Protein AF-A0A849QK90-F1 (afdb_monomer_lite)

Radius of gyration: 21.68 Å; chains: 1; bounding box: 45×84×44 Å

Secondary structure (DSSP, 8-state):
------------HHHHHHHHHHHHH--PPEEEEEEE------TT-SS-SS---HHHHHHHHHHHHSTTEEEEEEESS---SS-SS-SEEEEEES-GGGHHHHHHHHHHHHHHS--TTT-EEEEEEHHHHHTTT-HHHHHHHHHTTEEE--S--HHHHTS---GGGG-SSS------------

Sequence (182 aa):
MKEKSKNAQSLRPENAEISKNRIKGDILKQYILLVEPKFPTRTKSKNHKNFLPIGLLKLAACYKKKKKCKVELARGETLPKTFKTPSRIEITSLFTYWSEYVWDAVKFYRENFPDPDVTEIRLGGIYASLHYENKEFQDRCKRYNVNPIKGVQEEAERFFPYYELLNNGNSIDYQIVHTSRG

Foldseek 3Di:
DDDDDDDPDDDDVVVVVVVVVVVVPDPDQAEEEEEEFQDPFDCPDPADGDDDPFQSLLVVQLQVVDPRYDYAYDYHLDDDPPDQFGQEYEYEDADQVCVVSSLNNLVSVCVSVVDCNRYAYEYEYDNLQVCVVPPVSVVSCVVSVHHYDHDGDPSSVVDGGNCVNVPPPDDPPDDDDPDPDD

Structure (mmCIF, N/CA/C/O backbone):
data_AF-A0A849QK90-F1
#
_entry.id   AF-A0A849QK90-F1
#
loop_
_atom_site.group_PDB
_atom_site.id
_atom_site.type_symbol
_atom_site.label_atom_id
_atom_site.label_alt_id
_atom_site.label_comp_id
_atom_site.label_asym_id
_atom_site.label_entity_id
_atom_site.label_seq_id
_atom_site.pdbx_PDB_ins_code
_atom_site.Cartn_x
_atom_site.Cartn_y
_atom_site.Cartn_z
_atom_site.occupancy
_atom_site.B_iso_or_equiv
_atom_site.auth_seq_id
_atom_site.auth_comp_id
_atom_site.auth_asym_id
_atom_site.auth_atom_id
_atom_site.pdbx_PDB_model_num
ATOM 1 N N . MET A 1 1 ? -26.285 59.815 14.357 1.00 37.97 1 MET A N 1
ATOM 2 C CA . MET A 1 1 ? -26.113 59.125 13.057 1.00 37.97 1 MET A CA 1
ATOM 3 C C . MET A 1 1 ? -25.175 57.934 13.252 1.00 37.97 1 MET A C 1
ATOM 5 O O . MET A 1 1 ? -24.037 58.186 13.607 1.00 37.97 1 MET A O 1
ATOM 9 N N . LYS A 1 2 ? -25.697 56.703 13.057 1.00 37.44 2 LYS A N 1
ATOM 10 C CA . LYS A 1 2 ? -25.050 55.401 12.708 1.00 37.44 2 LYS A CA 1
ATOM 11 C C . LYS A 1 2 ? -23.756 55.029 13.470 1.00 37.44 2 LYS A C 1
ATOM 13 O O . LYS A 1 2 ? -22.733 55.653 13.256 1.00 37.44 2 LYS A O 1
ATOM 18 N N . GLU A 1 3 ? -23.704 54.083 14.412 1.00 35.38 3 GLU A N 1
ATOM 19 C CA . GLU A 1 3 ? -24.032 52.637 14.393 1.00 35.38 3 GLU A CA 1
ATOM 20 C C . GLU A 1 3 ? -23.233 51.793 13.370 1.00 35.38 3 GLU A C 1
ATOM 22 O O . GLU A 1 3 ? -23.482 51.889 12.168 1.00 35.38 3 GLU A O 1
ATOM 27 N N . LYS A 1 4 ? -22.291 50.967 13.879 1.00 35.81 4 LYS A N 1
ATOM 28 C CA . LYS A 1 4 ? -21.994 49.541 13.551 1.00 35.81 4 LYS A CA 1
ATOM 29 C C . LYS A 1 4 ? -20.699 49.095 14.289 1.00 35.81 4 LYS A C 1
ATOM 31 O O . LYS A 1 4 ? -19.670 49.727 14.118 1.00 35.81 4 LYS A O 1
ATOM 36 N N . SER A 1 5 ? -20.738 48.165 15.262 1.00 31.84 5 SER A N 1
ATOM 37 C CA . SER A 1 5 ? -2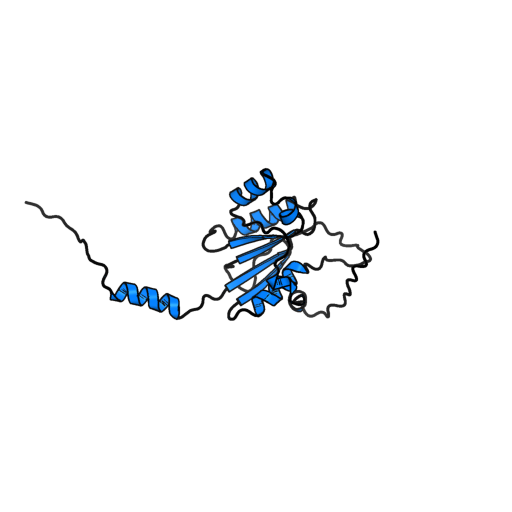0.729 46.680 15.123 1.00 31.84 5 SER A CA 1
ATOM 38 C C . SER A 1 5 ? -19.376 46.144 14.600 1.00 31.84 5 SER A C 1
ATOM 40 O O . SER A 1 5 ? -18.978 46.566 13.526 1.00 31.84 5 SER A O 1
ATOM 42 N N . LYS A 1 6 ? -18.656 45.168 15.181 1.00 36.22 6 LYS A N 1
ATOM 43 C CA . LYS A 1 6 ? -18.979 44.109 16.158 1.00 36.22 6 LYS A CA 1
ATOM 44 C C . LYS A 1 6 ? -17.680 43.406 16.624 1.00 36.22 6 LYS A C 1
ATOM 46 O O . LYS A 1 6 ? -16.809 43.130 15.811 1.00 36.22 6 LYS A O 1
ATOM 51 N N . ASN A 1 7 ? -17.664 43.044 17.908 1.00 31.02 7 ASN A N 1
ATOM 52 C CA . ASN A 1 7 ? -17.140 41.817 18.531 1.00 31.02 7 ASN A CA 1
ATOM 53 C C . ASN A 1 7 ? -15.733 41.289 18.192 1.00 31.02 7 ASN A C 1
ATOM 55 O O . ASN A 1 7 ? -15.580 40.344 17.424 1.00 31.02 7 ASN A O 1
ATOM 59 N N . ALA A 1 8 ? -14.753 41.716 18.992 1.00 38.53 8 ALA A N 1
ATOM 60 C CA . ALA A 1 8 ? -13.691 40.832 19.473 1.00 38.53 8 ALA A CA 1
ATOM 61 C C . ALA A 1 8 ? -14.221 40.045 20.690 1.00 38.53 8 ALA A C 1
ATOM 63 O O . ALA A 1 8 ? -14.009 40.420 21.841 1.00 38.53 8 ALA A O 1
ATOM 64 N N . GLN A 1 9 ? -14.986 38.977 20.447 1.00 38.88 9 GLN A N 1
ATOM 65 C CA . GLN A 1 9 ? -15.342 38.029 21.504 1.00 38.88 9 GLN A CA 1
ATOM 66 C C . GLN A 1 9 ? -14.199 37.029 21.676 1.00 38.88 9 GLN A C 1
ATOM 68 O O . GLN A 1 9 ? -14.072 36.055 20.940 1.00 38.88 9 GLN A O 1
ATOM 73 N N . SER A 1 10 ? -13.365 37.339 22.668 1.00 40.34 10 SER A N 1
ATOM 74 C CA . SER A 1 10 ? -12.499 36.422 23.407 1.00 40.34 10 SER A CA 1
ATOM 75 C C . SER A 1 10 ? -13.114 35.016 23.497 1.00 40.34 10 SER A C 1
ATOM 77 O O . SER A 1 10 ? -14.215 34.830 24.024 1.00 40.34 10 SER A O 1
ATOM 79 N N . LEU A 1 11 ? -12.406 34.030 22.941 1.00 40.66 11 LEU A N 1
ATOM 80 C CA . LEU A 1 11 ? -12.731 32.612 23.062 1.00 40.66 11 LEU A CA 1
ATOM 81 C C . LEU A 1 11 ? -12.683 32.226 24.546 1.00 40.66 11 LEU A C 1
ATOM 83 O O . LEU A 1 11 ? -11.617 32.213 25.159 1.00 40.66 11 LEU A O 1
ATOM 87 N N . ARG A 1 12 ? -13.851 31.920 25.122 1.00 37.53 12 ARG A N 1
ATOM 88 C CA . ARG A 1 12 ? -13.980 31.463 26.511 1.00 37.53 12 ARG A CA 1
ATOM 89 C C . ARG A 1 12 ? -13.141 30.190 26.731 1.00 37.53 12 ARG A C 1
ATOM 91 O O . ARG A 1 12 ? -13.210 29.289 25.889 1.00 37.53 12 ARG A O 1
ATOM 98 N N . PRO A 1 13 ? -12.403 30.076 27.852 1.00 47.53 13 PRO A N 1
ATOM 99 C CA . PRO A 1 13 ? -11.531 28.932 28.144 1.00 47.53 13 PRO A CA 1
ATOM 100 C C . PRO A 1 13 ? -12.266 27.577 28.149 1.00 47.53 13 PRO A C 1
ATOM 102 O O . PRO A 1 13 ? -11.669 26.568 27.777 1.00 47.53 13 PRO A O 1
ATOM 105 N N . GLU A 1 14 ? -13.576 27.564 28.421 1.00 45.53 14 GLU A N 1
ATOM 106 C CA . GLU A 1 14 ? -14.424 26.363 28.348 1.00 45.53 14 GLU A CA 1
ATOM 107 C C . GLU A 1 14 ? -14.446 25.708 26.955 1.00 45.53 14 GLU A C 1
ATOM 109 O O . GLU A 1 14 ? -14.431 24.485 26.851 1.00 45.53 14 GLU A O 1
ATOM 114 N N . ASN A 1 15 ? -14.402 26.475 25.859 1.00 41.28 15 ASN A N 1
ATOM 115 C CA . ASN A 1 15 ? -14.443 25.899 24.505 1.00 41.28 15 ASN A CA 1
ATOM 116 C C . ASN A 1 15 ? -13.115 25.236 24.101 1.00 41.28 15 ASN A C 1
ATOM 118 O O . ASN A 1 15 ? -13.103 24.300 23.298 1.00 41.28 15 ASN A O 1
ATOM 122 N N . ALA A 1 16 ? -11.998 25.694 24.674 1.00 44.81 16 ALA A N 1
ATOM 123 C CA . ALA A 1 16 ? -10.690 25.070 24.496 1.00 44.81 16 ALA A CA 1
ATOM 124 C C . ALA A 1 16 ? -10.542 23.801 25.354 1.00 44.81 16 ALA A C 1
ATOM 126 O O . ALA A 1 16 ? -9.834 22.874 24.967 1.00 44.81 16 ALA A O 1
ATOM 127 N N . GLU A 1 17 ? -11.227 23.726 26.496 1.00 41.91 17 GLU A N 1
ATOM 128 C CA . GLU A 1 17 ? -11.311 22.511 27.312 1.00 41.91 17 GLU A CA 1
ATOM 129 C C . GLU A 1 17 ? -12.265 21.470 26.723 1.00 41.91 17 GLU A C 1
ATOM 131 O O . GLU A 1 17 ? -11.936 20.286 26.713 1.00 41.91 17 GLU A O 1
ATOM 136 N N . ILE A 1 18 ? -13.388 21.883 26.128 1.00 44.72 18 ILE A N 1
ATOM 137 C CA . ILE A 1 18 ? -14.315 20.978 25.426 1.00 44.72 18 ILE A CA 1
ATOM 138 C C . ILE A 1 18 ? -13.658 20.379 24.167 1.00 44.72 18 ILE A C 1
ATOM 140 O O . ILE A 1 18 ? -13.844 19.191 23.882 1.00 44.72 18 ILE A O 1
ATOM 144 N N . SER A 1 19 ? -12.830 21.144 23.441 1.00 48.50 19 SER A N 1
ATOM 145 C CA . SER A 1 19 ? -12.062 20.613 22.303 1.00 48.50 19 SER A CA 1
ATOM 146 C C . SER A 1 19 ? -10.933 19.675 22.750 1.00 48.50 19 SER A C 1
ATOM 148 O O . SER A 1 19 ? -10.763 18.605 22.165 1.00 48.50 19 SER A O 1
ATOM 150 N N . LYS A 1 20 ? -10.229 19.991 23.847 1.00 39.94 20 LYS A N 1
ATOM 151 C CA . LYS A 1 20 ? -9.207 19.113 24.448 1.00 39.94 20 LYS A CA 1
ATOM 152 C C . LYS A 1 20 ? -9.792 17.839 25.072 1.00 39.94 20 LYS A C 1
ATOM 154 O O . LYS A 1 20 ? -9.146 16.793 25.011 1.00 39.94 20 LYS A O 1
ATOM 159 N N . ASN A 1 21 ? -11.014 17.886 25.606 1.00 35.47 21 ASN A N 1
ATOM 160 C CA . ASN A 1 21 ? -11.696 16.721 26.180 1.00 35.47 21 ASN A CA 1
ATOM 161 C C . ASN A 1 21 ? -12.288 15.789 25.112 1.00 35.47 21 ASN A C 1
ATOM 163 O O . ASN A 1 21 ? -12.262 14.574 25.304 1.00 35.47 21 ASN A O 1
ATOM 167 N N . ARG A 1 22 ? -12.704 16.300 23.941 1.00 41.00 22 ARG A N 1
ATOM 168 C CA . ARG A 1 22 ? -13.032 15.442 22.782 1.00 41.00 22 ARG A CA 1
ATOM 169 C C . ARG A 1 22 ? -11.816 14.683 22.243 1.00 41.00 22 ARG A C 1
ATOM 171 O O . ARG A 1 22 ? -11.957 13.540 21.823 1.00 41.00 22 ARG A O 1
ATOM 178 N N . ILE A 1 23 ? -10.623 15.274 22.322 1.00 45.78 23 ILE A N 1
ATOM 179 C CA . ILE A 1 23 ? -9.365 14.645 21.878 1.00 45.78 23 ILE A CA 1
ATOM 180 C C . ILE A 1 23 ? -8.903 13.527 22.840 1.00 45.78 23 ILE A C 1
ATOM 182 O O . ILE A 1 23 ? -8.165 12.631 22.435 1.00 45.78 23 ILE A O 1
ATOM 186 N N . LYS A 1 24 ? -9.367 13.517 24.098 1.00 37.81 24 LYS A N 1
ATOM 187 C CA . LYS A 1 24 ? -8.997 12.499 25.102 1.00 37.81 24 LYS A CA 1
ATOM 188 C C . LYS A 1 24 ? -9.994 11.336 25.254 1.00 37.81 24 LYS A C 1
ATOM 190 O O . LYS A 1 24 ? -9.643 10.349 25.894 1.00 37.81 24 LYS A O 1
ATOM 195 N N . GLY A 1 25 ? -11.195 11.417 24.671 1.00 36.28 25 GLY A N 1
ATOM 196 C CA . GLY A 1 25 ? -12.260 10.411 24.847 1.00 36.28 25 GLY A CA 1
ATOM 197 C C . GLY A 1 25 ? -12.308 9.304 23.788 1.00 36.28 25 GLY A C 1
ATOM 198 O O . GLY A 1 25 ? -12.595 8.154 24.113 1.00 36.28 25 GLY A O 1
ATOM 199 N N . ASP A 1 26 ? -11.937 9.609 22.545 1.00 44.41 26 ASP A N 1
ATOM 200 C CA . ASP A 1 26 ? -11.960 8.658 21.435 1.00 44.41 26 ASP A CA 1
ATOM 201 C C . ASP A 1 26 ? -10.580 8.569 20.795 1.00 44.41 26 ASP A C 1
ATOM 203 O O . ASP A 1 26 ? -10.244 9.309 19.877 1.00 44.41 26 ASP A O 1
ATOM 207 N N . ILE A 1 27 ? -9.759 7.621 21.255 1.00 55.06 27 ILE A N 1
ATOM 208 C CA . ILE A 1 27 ? -8.639 7.133 20.437 1.00 55.06 27 ILE A CA 1
ATOM 209 C C . ILE A 1 27 ? -9.250 6.722 19.088 1.00 55.06 27 ILE A C 1
ATOM 211 O O . ILE A 1 27 ? -9.968 5.716 19.035 1.00 55.06 27 ILE A O 1
ATOM 215 N N . LEU A 1 28 ? -9.035 7.547 18.056 1.00 65.56 28 LEU A N 1
ATOM 216 C CA . LEU A 1 28 ? -9.674 7.434 16.747 1.00 65.56 28 LEU A CA 1
ATOM 217 C C . LEU A 1 28 ? -9.485 6.016 16.213 1.00 65.56 28 LEU A C 1
ATOM 219 O O . LEU A 1 28 ? -8.365 5.517 16.094 1.00 65.56 28 LEU A O 1
ATOM 223 N N . LYS A 1 29 ? -10.603 5.348 15.928 1.00 80.19 29 LYS A N 1
ATOM 224 C CA . LYS A 1 29 ? -10.596 4.013 15.338 1.00 80.19 29 LYS A CA 1
ATOM 225 C C . LYS A 1 29 ? -9.947 4.106 13.959 1.00 80.19 29 LYS A C 1
ATOM 227 O O . LYS A 1 29 ? -10.447 4.822 13.097 1.00 80.19 29 LYS A O 1
ATOM 232 N N . GLN A 1 30 ? -8.837 3.402 13.764 1.00 90.88 30 GLN A N 1
ATOM 233 C CA . GLN A 1 30 ? -8.104 3.433 12.501 1.00 90.88 30 GLN A CA 1
ATOM 234 C C . GLN A 1 30 ? -8.699 2.410 11.536 1.00 90.88 30 GLN A C 1
ATOM 236 O O . GLN A 1 30 ? -8.811 1.228 11.872 1.00 90.88 30 GLN A O 1
ATOM 241 N N . TYR A 1 31 ? -9.068 2.871 10.344 1.00 96.06 31 TYR A N 1
ATOM 242 C CA . TYR A 1 31 ? -9.551 2.037 9.248 1.00 96.06 31 TYR A CA 1
ATOM 243 C C . TYR A 1 31 ? -8.448 1.933 8.203 1.00 96.06 31 TYR A C 1
ATOM 245 O O . TYR A 1 31 ? -8.098 2.926 7.564 1.00 96.06 31 TYR A O 1
ATOM 253 N N . ILE A 1 32 ? -7.874 0.743 8.065 1.00 97.19 32 ILE A N 1
ATOM 254 C CA . ILE A 1 32 ? -6.745 0.498 7.173 1.00 97.19 32 ILE A CA 1
ATOM 255 C C . ILE A 1 32 ? -7.200 -0.410 6.043 1.00 97.19 32 ILE A C 1
ATOM 257 O O . ILE A 1 32 ? -7.685 -1.520 6.276 1.00 97.19 32 ILE A O 1
ATOM 261 N N . LEU A 1 33 ? -7.014 0.069 4.819 1.00 98.00 33 LEU A N 1
ATOM 262 C CA . LEU A 1 33 ? -7.229 -0.706 3.612 1.00 98.00 33 LEU A CA 1
ATOM 263 C C . LEU A 1 33 ? -5.881 -1.151 3.054 1.00 98.00 33 LEU A C 1
ATOM 265 O O . LEU A 1 33 ? -5.017 -0.330 2.767 1.00 98.00 33 LEU A O 1
ATOM 269 N N . LEU A 1 34 ? -5.702 -2.453 2.904 1.00 97.75 34 LEU A N 1
ATOM 270 C CA . LEU A 1 34 ? -4.539 -3.041 2.255 1.00 97.75 34 LEU A CA 1
ATOM 271 C C . LEU A 1 34 ? -4.924 -3.355 0.818 1.00 97.75 34 LEU A C 1
ATOM 273 O O . LEU A 1 34 ? -5.953 -3.986 0.596 1.00 97.75 34 LEU A O 1
ATOM 277 N N . VAL A 1 35 ? -4.124 -2.924 -0.146 1.00 97.56 35 VAL A N 1
ATOM 278 C CA . VAL A 1 35 ? -4.476 -2.996 -1.563 1.00 97.56 35 VAL A CA 1
ATOM 279 C C . VAL A 1 35 ? -3.417 -3.773 -2.318 1.00 97.56 35 VAL A C 1
ATOM 281 O O . VAL A 1 35 ? -2.264 -3.352 -2.439 1.00 97.56 35 VAL A O 1
ATOM 284 N N . GLU A 1 36 ? -3.843 -4.898 -2.876 1.00 95.19 36 GLU A N 1
ATOM 285 C CA . GLU A 1 36 ? -3.114 -5.619 -3.911 1.00 95.19 36 GLU A CA 1
ATOM 286 C C . GLU A 1 36 ? -3.675 -5.197 -5.276 1.00 95.19 36 GLU A C 1
ATOM 288 O O . GLU A 1 36 ? -4.820 -5.542 -5.570 1.00 95.19 36 GLU A O 1
ATOM 293 N N . PRO A 1 37 ? -2.928 -4.452 -6.112 1.00 95.50 37 PRO A N 1
ATOM 294 C CA . PRO A 1 37 ? -3.395 -4.055 -7.438 1.00 95.50 37 PRO A CA 1
ATOM 295 C C . PRO A 1 37 ? -3.811 -5.237 -8.320 1.00 95.50 37 PRO A C 1
ATOM 297 O O . PRO A 1 37 ? -3.395 -6.381 -8.111 1.00 95.50 37 PRO A O 1
ATOM 300 N N . LYS A 1 38 ? -4.623 -4.963 -9.345 1.00 92.00 38 LYS A N 1
ATOM 301 C CA . LYS A 1 38 ? -5.110 -5.984 -10.277 1.00 92.00 38 LYS A CA 1
ATOM 302 C C . LYS A 1 38 ? -4.031 -6.360 -11.292 1.00 92.00 38 LYS A C 1
ATOM 304 O O . LYS A 1 38 ? -4.068 -5.961 -12.451 1.00 92.00 38 LYS A O 1
ATOM 309 N N . PHE A 1 39 ? -3.059 -7.147 -10.853 1.00 89.69 39 PHE A N 1
ATOM 310 C CA . PHE A 1 39 ? -1.989 -7.618 -11.724 1.00 89.69 39 PHE A CA 1
ATOM 311 C C . PHE A 1 39 ? -2.507 -8.599 -12.792 1.00 89.69 39 PHE A C 1
ATOM 313 O O . PHE A 1 39 ? -3.429 -9.375 -12.518 1.00 89.69 39 PHE A O 1
ATOM 320 N N . PRO A 1 40 ? -1.904 -8.624 -13.996 1.00 86.44 40 PRO A N 1
ATOM 321 C CA . PRO A 1 40 ? -2.318 -9.486 -15.101 1.00 86.44 40 PRO A CA 1
ATOM 322 C C . PRO A 1 40 ? -1.827 -10.928 -14.886 1.00 86.44 40 PRO A C 1
ATOM 324 O O . PRO A 1 40 ? -1.011 -11.459 -15.644 1.00 86.44 40 PRO A O 1
ATOM 327 N N . THR A 1 41 ? -2.296 -11.581 -13.823 1.00 74.25 41 THR A N 1
ATOM 328 C CA . THR A 1 41 ? -1.949 -12.973 -13.536 1.00 74.25 41 THR A CA 1
ATOM 329 C C . THR A 1 41 ? -2.733 -13.912 -14.449 1.00 74.25 41 THR A C 1
ATOM 331 O O . THR A 1 41 ? -3.943 -13.783 -14.648 1.00 74.25 41 THR A O 1
ATOM 334 N N . ARG A 1 42 ? -2.042 -14.885 -15.053 1.00 64.56 42 ARG A N 1
ATOM 335 C CA . ARG A 1 42 ? -2.706 -15.878 -15.904 1.00 64.56 42 ARG A CA 1
ATOM 336 C C . ARG A 1 42 ? -3.587 -16.783 -15.048 1.00 64.56 42 ARG A C 1
ATOM 338 O O . ARG A 1 42 ? -3.109 -17.446 -14.134 1.00 64.56 42 ARG A O 1
ATOM 345 N N . THR A 1 43 ? -4.853 -16.913 -15.432 1.00 60.09 43 THR A N 1
ATOM 346 C CA . THR A 1 43 ? -5.836 -17.769 -14.746 1.00 60.09 43 THR A CA 1
ATOM 347 C C . THR A 1 43 ? -5.475 -19.262 -14.795 1.00 60.09 43 THR A C 1
ATOM 349 O O . THR A 1 43 ? -5.951 -20.029 -13.966 1.00 60.09 43 THR A O 1
ATOM 352 N N . LYS A 1 44 ? -4.633 -19.673 -15.757 1.00 51.22 44 LYS A N 1
ATOM 353 C CA . LYS A 1 44 ? -4.240 -21.068 -16.038 1.00 51.22 44 LYS A CA 1
ATOM 354 C C . LYS A 1 44 ? -2.812 -21.416 -15.584 1.00 51.22 44 LYS A C 1
ATOM 356 O O . LYS A 1 44 ? -2.142 -22.214 -16.236 1.00 51.22 44 LYS A O 1
ATOM 361 N N . SER A 1 45 ? -2.298 -20.800 -14.522 1.00 50.34 45 SER A N 1
ATOM 362 C CA . SER A 1 45 ? -1.066 -21.312 -13.909 1.00 50.34 45 SER A CA 1
ATOM 363 C C . SER A 1 45 ? -1.338 -22.705 -13.331 1.00 50.34 45 SER A C 1
ATOM 365 O O . SER A 1 45 ? -2.267 -22.869 -12.542 1.00 50.34 45 SER A O 1
ATOM 367 N N . LYS A 1 46 ? -0.537 -23.704 -13.722 1.00 45.62 46 LYS A N 1
ATOM 368 C CA . LYS A 1 46 ? -0.571 -25.047 -13.116 1.00 45.62 46 LYS A CA 1
ATOM 369 C C . LYS A 1 46 ? -0.081 -25.040 -11.655 1.00 45.62 46 LYS A C 1
ATOM 371 O O . LYS A 1 46 ? -0.424 -25.952 -10.918 1.00 45.62 46 LYS A O 1
ATOM 376 N N . ASN A 1 47 ? 0.651 -24.000 -11.231 1.00 45.41 47 ASN A N 1
ATOM 377 C CA . ASN A 1 47 ? 1.378 -23.934 -9.956 1.00 45.41 47 ASN A CA 1
ATOM 378 C C . ASN A 1 47 ? 1.025 -22.655 -9.163 1.00 45.41 47 ASN A C 1
ATOM 380 O O . ASN A 1 47 ? 1.873 -21.798 -8.961 1.00 45.41 47 ASN A O 1
ATOM 384 N N . HIS A 1 48 ? -0.222 -22.527 -8.705 1.00 52.50 48 HIS A N 1
ATOM 385 C CA . HIS A 1 48 ? -0.794 -21.377 -7.971 1.00 52.50 48 HIS A CA 1
ATOM 386 C C . HIS A 1 48 ? -1.293 -20.207 -8.834 1.00 52.50 48 HIS A C 1
ATOM 388 O O . HIS A 1 48 ? -0.624 -19.699 -9.732 1.00 52.50 48 HIS A O 1
ATOM 394 N N . LYS A 1 49 ? -2.531 -19.797 -8.524 1.00 59.69 49 LYS A N 1
ATOM 395 C CA . LYS A 1 49 ? -3.369 -18.850 -9.278 1.00 59.69 49 LYS A CA 1
ATOM 396 C C . LYS A 1 49 ? -3.183 -17.389 -8.854 1.00 59.69 49 LYS A C 1
ATOM 398 O O . LYS A 1 49 ? -3.320 -16.495 -9.682 1.00 59.69 49 LYS A O 1
ATOM 403 N N . ASN A 1 50 ? -2.891 -17.149 -7.577 1.00 64.19 50 ASN A N 1
ATOM 404 C CA . ASN A 1 50 ? -2.838 -15.813 -6.989 1.00 64.19 50 ASN A CA 1
ATOM 405 C C . ASN A 1 50 ? -1.527 -15.639 -6.229 1.00 64.19 50 ASN A C 1
ATOM 407 O O . ASN A 1 50 ? -1.144 -16.521 -5.460 1.00 64.19 50 ASN A O 1
ATOM 411 N N . PHE A 1 51 ? -0.877 -14.491 -6.408 1.00 74.75 51 PHE A N 1
ATOM 412 C CA . PHE A 1 51 ? 0.208 -14.102 -5.519 1.00 74.75 51 PHE A CA 1
ATOM 413 C C . PHE A 1 51 ? -0.341 -13.911 -4.101 1.00 74.75 51 PHE A C 1
ATOM 415 O O . PHE A 1 51 ? -1.472 -13.453 -3.894 1.00 74.75 51 PHE A O 1
ATOM 422 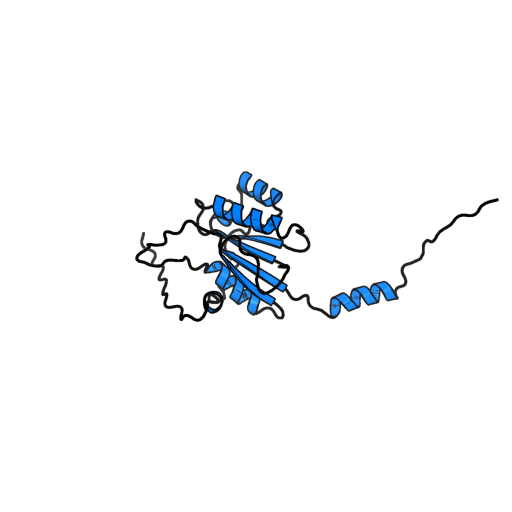N N . LEU A 1 52 ? 0.465 -14.296 -3.114 1.00 82.00 52 LEU A N 1
ATOM 423 C CA . LEU A 1 52 ? 0.205 -13.949 -1.726 1.00 82.00 52 LEU A CA 1
ATOM 424 C C . LEU A 1 52 ? 0.885 -12.606 -1.461 1.00 82.00 52 LEU A C 1
ATOM 426 O O . LEU A 1 52 ? 2.113 -12.534 -1.559 1.00 82.00 52 LEU A O 1
ATOM 430 N N . PRO A 1 53 ? 0.144 -11.539 -1.120 1.00 88.31 53 PRO A N 1
ATOM 431 C CA . PRO A 1 53 ? 0.750 -10.257 -0.797 1.00 88.31 53 PRO A CA 1
ATOM 432 C C . PRO A 1 53 ? 1.335 -10.308 0.623 1.00 88.31 53 PRO A C 1
ATOM 434 O O . PRO A 1 53 ? 0.828 -9.673 1.544 1.00 88.31 53 PRO A O 1
ATOM 437 N N . ILE A 1 54 ? 2.399 -11.096 0.818 1.00 90.06 54 ILE A N 1
ATOM 438 C CA . ILE A 1 54 ? 2.993 -11.403 2.129 1.00 90.06 54 ILE A CA 1
ATOM 439 C C . ILE A 1 54 ? 3.301 -10.130 2.923 1.00 90.06 54 ILE A C 1
ATOM 441 O O . ILE A 1 54 ? 2.967 -10.059 4.104 1.00 90.06 54 ILE A O 1
ATOM 445 N N . GLY A 1 55 ? 3.850 -9.099 2.272 1.00 92.31 55 GLY A N 1
ATOM 446 C CA . GLY A 1 55 ? 4.103 -7.805 2.911 1.00 92.31 55 GLY A CA 1
ATOM 447 C C . GLY A 1 55 ? 2.834 -7.159 3.483 1.00 92.31 55 GLY A C 1
ATOM 448 O O . GLY A 1 55 ? 2.825 -6.746 4.639 1.00 92.31 55 GLY A O 1
ATOM 449 N N . LEU A 1 56 ? 1.726 -7.152 2.731 1.00 94.88 56 LEU A N 1
ATOM 450 C CA . LEU A 1 56 ? 0.440 -6.642 3.227 1.00 94.88 56 LEU A CA 1
ATOM 451 C C . LEU A 1 56 ? -0.097 -7.488 4.384 1.00 94.88 56 LEU A C 1
ATOM 453 O O . LEU A 1 56 ? -0.612 -6.952 5.359 1.00 94.88 56 LEU A O 1
ATOM 457 N N . LEU A 1 57 ? 0.043 -8.810 4.317 1.00 93.44 57 LEU A N 1
ATOM 458 C CA . LEU A 1 57 ? -0.423 -9.705 5.379 1.00 93.44 57 LEU A CA 1
ATOM 459 C C . LEU A 1 57 ? 0.373 -9.526 6.679 1.00 93.44 57 LEU A C 1
ATOM 461 O O . LEU A 1 57 ? -0.192 -9.635 7.768 1.00 93.44 57 LEU A O 1
ATOM 465 N N . LYS A 1 58 ? 1.669 -9.218 6.587 1.00 94.75 58 LYS A N 1
ATOM 466 C CA . LYS A 1 58 ? 2.487 -8.835 7.743 1.00 94.75 58 LYS A CA 1
ATOM 467 C C . LYS A 1 58 ? 2.066 -7.478 8.310 1.00 94.75 58 LYS A C 1
ATOM 469 O O . LYS A 1 58 ? 1.907 -7.344 9.523 1.00 94.75 58 LYS A O 1
ATOM 474 N N . LEU A 1 59 ? 1.794 -6.494 7.446 1.00 95.50 59 LEU A N 1
ATOM 475 C CA . LEU A 1 59 ? 1.227 -5.205 7.865 1.00 95.50 59 LEU A CA 1
ATOM 476 C C . LEU A 1 59 ? -0.112 -5.389 8.581 1.00 95.50 59 LEU A C 1
ATOM 478 O O . LEU A 1 59 ? -0.330 -4.800 9.636 1.00 95.50 59 LEU A O 1
ATOM 482 N N . ALA A 1 60 ? -0.981 -6.259 8.066 1.00 95.06 60 ALA A N 1
ATOM 483 C CA . ALA A 1 60 ? -2.243 -6.592 8.712 1.00 95.06 60 ALA A CA 1
ATOM 484 C C . ALA A 1 60 ? -2.043 -7.122 10.134 1.00 95.06 60 ALA A C 1
ATOM 486 O O . ALA A 1 60 ? -2.709 -6.652 11.059 1.00 95.06 60 ALA A O 1
ATOM 487 N N . ALA A 1 61 ? -1.118 -8.072 10.313 1.00 93.62 61 ALA A N 1
ATOM 488 C CA . ALA A 1 61 ? -0.786 -8.626 11.622 1.00 93.62 61 ALA A CA 1
ATOM 489 C C . ALA A 1 61 ? -0.289 -7.535 12.583 1.00 93.62 61 ALA A C 1
ATOM 491 O O . ALA A 1 61 ? -0.774 -7.435 13.713 1.00 93.62 61 ALA A O 1
ATOM 492 N N . CYS A 1 62 ? 0.625 -6.682 12.112 1.00 94.44 62 CYS A N 1
ATOM 493 C CA . CYS A 1 62 ? 1.157 -5.555 12.873 1.00 94.44 62 CYS A CA 1
ATOM 494 C C . CYS A 1 62 ? 0.043 -4.588 13.306 1.00 94.44 62 CYS A C 1
ATOM 496 O O . CYS A 1 62 ? -0.075 -4.247 14.485 1.00 94.44 62 CYS A O 1
ATOM 498 N N . TYR A 1 63 ? -0.833 -4.193 12.382 1.00 94.31 63 TYR A N 1
ATOM 499 C CA . TYR A 1 63 ? -1.918 -3.259 12.665 1.00 94.31 63 TYR A CA 1
ATOM 500 C C . TYR A 1 63 ? -2.985 -3.835 13.594 1.00 94.31 63 TYR A C 1
ATOM 502 O O . TYR A 1 63 ? -3.463 -3.133 14.482 1.00 94.31 63 TYR A O 1
ATOM 510 N N . LYS A 1 64 ? -3.311 -5.123 13.475 1.00 90.00 64 LYS A N 1
ATOM 511 C CA . LYS A 1 64 ? -4.263 -5.804 14.366 1.00 90.00 64 LYS A CA 1
ATOM 512 C C . LYS A 1 64 ? -3.825 -5.827 15.830 1.00 90.00 64 LYS A C 1
ATOM 514 O O . LYS A 1 64 ? -4.686 -5.867 16.707 1.00 90.00 64 LYS A O 1
ATOM 519 N N . LYS A 1 65 ? -2.519 -5.785 16.120 1.00 87.81 65 LYS A N 1
ATOM 520 C CA . LYS A 1 65 ? -2.020 -5.668 17.503 1.00 87.81 65 LYS A CA 1
ATOM 521 C C . LYS A 1 65 ? -2.294 -4.298 18.118 1.00 87.81 65 LYS A C 1
ATOM 523 O O . LYS A 1 65 ? -2.381 -4.190 19.341 1.00 87.81 65 LYS A O 1
ATOM 528 N N . LYS A 1 66 ? -2.456 -3.257 17.298 1.00 83.94 66 LYS A N 1
ATOM 529 C CA . LYS A 1 66 ? -2.785 -1.908 17.764 1.00 83.94 66 LYS A CA 1
ATOM 530 C C . LYS A 1 66 ? -4.269 -1.883 18.148 1.00 83.94 66 LYS A C 1
ATOM 532 O O . LYS A 1 66 ? -5.144 -2.242 17.357 1.00 83.94 66 LYS A O 1
ATOM 537 N N . LYS A 1 67 ? -4.571 -1.488 19.393 1.00 74.75 67 LYS A N 1
ATOM 538 C CA . LYS A 1 67 ? -5.959 -1.376 19.875 1.00 74.75 67 LYS A CA 1
ATOM 539 C C . LYS A 1 67 ? -6.748 -0.457 18.929 1.00 74.75 67 LYS A C 1
ATOM 541 O O . LYS A 1 67 ? -6.236 0.575 18.511 1.00 74.75 67 LYS A O 1
ATOM 546 N N . LYS A 1 68 ? -8.003 -0.816 18.633 1.00 83.94 68 LYS A N 1
ATOM 547 C CA . LYS A 1 68 ? -8.935 -0.036 17.789 1.00 83.94 68 LYS A CA 1
ATOM 548 C C . LYS A 1 68 ? -8.525 0.122 16.309 1.00 83.94 68 LYS A C 1
ATOM 550 O O . LYS A 1 68 ? -8.970 1.065 15.661 1.00 83.94 68 LYS A O 1
ATOM 555 N N . CYS A 1 69 ? -7.757 -0.811 15.745 1.00 91.56 69 CYS A N 1
ATOM 556 C CA . CYS A 1 69 ? -7.522 -0.871 14.302 1.00 91.56 69 CYS A CA 1
ATOM 557 C C . CYS A 1 69 ? -8.436 -1.903 13.621 1.00 91.56 69 CYS A C 1
ATOM 559 O O . CYS A 1 69 ? -8.577 -3.038 14.085 1.00 91.56 69 CYS A O 1
ATOM 561 N N . LYS A 1 70 ? -9.063 -1.520 12.507 1.00 94.00 70 LYS A N 1
ATOM 562 C CA . LYS A 1 70 ? -9.814 -2.420 11.629 1.00 94.00 70 LYS A CA 1
ATOM 563 C C . LYS A 1 70 ? -9.122 -2.448 10.272 1.00 94.00 70 LYS A C 1
ATOM 565 O O . LYS A 1 70 ? -8.907 -1.404 9.667 1.00 94.00 70 LYS A O 1
ATOM 570 N N . VAL A 1 71 ? -8.780 -3.652 9.830 1.00 95.50 71 VAL A N 1
ATOM 571 C CA . VAL A 1 71 ? -7.994 -3.901 8.620 1.00 95.50 71 VAL A CA 1
ATOM 572 C C . VAL A 1 71 ? -8.835 -4.711 7.645 1.00 95.50 71 VAL A C 1
ATOM 574 O O . VAL A 1 71 ? -9.471 -5.681 8.060 1.00 95.50 71 VAL A O 1
ATOM 577 N N . GLU A 1 72 ? -8.813 -4.327 6.375 1.00 95.44 72 GLU A N 1
ATOM 578 C CA . GLU A 1 72 ? -9.441 -5.048 5.268 1.00 95.44 72 GLU A CA 1
ATOM 579 C C . GLU A 1 72 ? -8.450 -5.173 4.102 1.00 95.44 72 GLU A C 1
ATOM 581 O O . GLU A 1 72 ? -7.661 -4.260 3.866 1.00 95.44 72 GLU A O 1
ATOM 586 N N . LEU A 1 73 ? -8.476 -6.304 3.390 1.00 94.69 73 LEU A N 1
ATOM 587 C CA . LEU A 1 73 ? -7.697 -6.523 2.170 1.00 94.69 73 LEU A CA 1
ATOM 588 C C . LEU A 1 73 ? -8.607 -6.362 0.948 1.00 94.69 73 LEU A C 1
ATOM 590 O O . LEU A 1 73 ? -9.568 -7.114 0.788 1.00 94.69 73 LEU A O 1
ATOM 594 N N . ALA A 1 74 ? -8.271 -5.424 0.071 1.00 94.56 74 ALA A N 1
ATOM 595 C CA . ALA A 1 74 ? -8.867 -5.256 -1.244 1.00 94.56 74 ALA A CA 1
ATOM 596 C C . ALA A 1 74 ? -7.908 -5.744 -2.336 1.00 94.56 74 ALA A C 1
ATOM 598 O O . ALA A 1 74 ? -6.690 -5.565 -2.260 1.00 94.56 74 ALA A O 1
ATOM 599 N N . ARG A 1 75 ? -8.481 -6.370 -3.367 1.00 91.25 75 ARG A N 1
ATOM 600 C CA . ARG A 1 75 ? -7.772 -6.779 -4.581 1.00 91.25 75 ARG A CA 1
ATOM 601 C C . ARG A 1 75 ? -8.309 -5.967 -5.757 1.00 91.25 75 ARG A C 1
ATOM 603 O O . ARG A 1 75 ? -9.520 -5.942 -5.979 1.00 91.25 75 ARG A O 1
ATOM 610 N N . GLY A 1 76 ? -7.409 -5.339 -6.502 1.00 91.62 76 GLY A N 1
ATOM 611 C CA . GLY A 1 76 ? -7.731 -4.412 -7.578 1.00 91.62 76 GLY A CA 1
ATOM 612 C C . GLY A 1 76 ? -8.498 -3.182 -7.104 1.00 91.62 76 GLY A C 1
ATOM 613 O O . GLY A 1 76 ? -8.411 -2.766 -5.951 1.00 91.62 76 GLY A O 1
ATOM 614 N N . GLU A 1 77 ? -9.284 -2.631 -8.016 1.00 94.50 77 GLU A N 1
ATOM 615 C CA . GLU A 1 77 ? -10.054 -1.399 -7.868 1.00 94.50 77 GLU A CA 1
ATOM 616 C C . GLU A 1 77 ? -11.374 -1.668 -7.122 1.00 94.50 77 GLU A C 1
ATOM 618 O O . GLU A 1 77 ? -12.470 -1.531 -7.665 1.00 94.50 77 GLU A O 1
ATOM 623 N N . THR A 1 78 ? -11.275 -2.120 -5.866 1.00 94.94 78 THR A N 1
ATOM 624 C CA . THR A 1 78 ? -12.435 -2.479 -5.031 1.00 94.94 78 THR A CA 1
ATOM 625 C C . THR A 1 78 ? -12.509 -1.600 -3.784 1.00 94.94 78 THR A C 1
ATOM 627 O O . THR A 1 78 ? -11.537 -1.470 -3.038 1.00 94.94 78 THR A O 1
ATOM 630 N N . LEU A 1 79 ? -13.680 -1.017 -3.517 1.00 96.38 79 LEU A N 1
ATOM 631 C CA . LEU A 1 79 ? -13.922 -0.237 -2.301 1.00 96.38 79 LEU A CA 1
ATOM 632 C C . LEU A 1 79 ? -14.016 -1.135 -1.051 1.00 96.38 79 LEU A C 1
ATOM 634 O O . LEU A 1 79 ? -14.461 -2.282 -1.155 1.00 96.38 79 LEU A O 1
ATOM 638 N N . PRO A 1 80 ? -13.628 -0.626 0.134 1.00 95.25 80 PRO A N 1
ATOM 639 C CA . PRO A 1 80 ? -13.777 -1.360 1.385 1.00 95.25 80 PRO A CA 1
ATOM 640 C C . PRO A 1 80 ? -15.251 -1.673 1.664 1.00 95.25 80 PRO A C 1
ATOM 642 O O . PRO A 1 80 ? -16.135 -0.839 1.475 1.00 95.25 80 PRO A O 1
ATOM 645 N N . LYS A 1 81 ? -15.518 -2.880 2.156 1.00 94.38 81 LYS A N 1
ATOM 646 C CA . LYS A 1 81 ? -16.861 -3.367 2.493 1.00 94.38 81 LYS A CA 1
ATOM 647 C C . LYS A 1 81 ? -17.243 -3.041 3.926 1.00 94.38 81 LYS A C 1
ATOM 649 O O . LYS A 1 81 ? -18.421 -2.931 4.253 1.00 94.38 81 LYS A O 1
ATOM 654 N N . THR A 1 82 ? -16.256 -2.948 4.813 1.00 92.94 82 THR A N 1
ATOM 655 C CA . THR A 1 82 ? -16.499 -2.947 6.256 1.00 92.94 82 THR A CA 1
ATOM 656 C C . THR A 1 82 ? -16.407 -1.565 6.911 1.00 92.94 82 THR A C 1
ATOM 658 O O . THR A 1 82 ? -16.679 -1.446 8.114 1.00 92.94 82 THR A O 1
ATOM 661 N N . PHE A 1 83 ? -16.020 -0.534 6.158 1.00 94.12 83 PHE A N 1
ATOM 662 C CA . PHE A 1 83 ? -15.969 0.871 6.571 1.00 94.12 83 PHE A CA 1
ATOM 663 C C . PHE A 1 83 ? -16.085 1.789 5.345 1.00 94.12 83 PHE A C 1
ATOM 665 O O . PHE A 1 83 ? -15.707 1.397 4.248 1.00 94.12 83 PHE A O 1
ATOM 672 N N . LYS A 1 84 ? -16.604 3.012 5.533 1.00 93.56 84 LYS A N 1
ATOM 673 C CA . LYS A 1 84 ? -16.853 3.964 4.433 1.00 93.56 84 LYS A CA 1
ATOM 674 C C . LYS A 1 84 ? -15.589 4.686 3.963 1.00 93.56 84 LYS A C 1
ATOM 676 O O . LYS A 1 84 ? -15.385 4.826 2.765 1.00 93.56 84 LYS A O 1
ATOM 681 N N . THR A 1 85 ? -14.754 5.130 4.902 1.00 95.12 85 THR A N 1
ATOM 682 C CA . THR A 1 85 ? -13.562 5.936 4.611 1.00 95.12 85 THR A CA 1
ATOM 683 C C . THR A 1 85 ? -12.360 5.359 5.361 1.00 95.12 85 THR A C 1
ATOM 685 O O . THR A 1 85 ? -12.393 5.321 6.596 1.00 95.12 85 THR A O 1
ATOM 688 N N . PRO A 1 86 ? -11.321 4.874 4.658 1.00 97.06 86 PRO A N 1
ATOM 689 C CA . PRO A 1 86 ? -10.066 4.490 5.285 1.00 97.06 86 PRO A CA 1
ATOM 690 C C . PRO A 1 86 ? -9.328 5.729 5.796 1.00 97.06 86 PRO A C 1
ATOM 692 O O . PRO A 1 86 ? -9.225 6.730 5.095 1.00 97.06 86 PRO A O 1
ATOM 695 N N . SER A 1 87 ? -8.738 5.631 6.985 1.00 96.31 87 SER A N 1
ATOM 696 C CA . SER A 1 87 ? -7.732 6.600 7.438 1.00 96.31 87 SER A CA 1
ATOM 697 C C . SER A 1 87 ? -6.389 6.389 6.732 1.00 96.31 87 SER A C 1
ATOM 699 O O . SER A 1 87 ? -5.588 7.311 6.618 1.00 96.31 87 SER A O 1
ATOM 701 N N . ARG A 1 88 ? -6.123 5.156 6.275 1.00 97.00 88 ARG A N 1
ATOM 702 C CA . ARG A 1 88 ? -4.908 4.808 5.535 1.00 97.00 88 ARG A CA 1
ATOM 703 C C . ARG A 1 88 ? -5.162 3.733 4.485 1.00 97.00 88 ARG A C 1
ATOM 705 O O . ARG A 1 88 ? -5.889 2.773 4.747 1.00 97.00 88 ARG A O 1
ATOM 712 N N . ILE A 1 89 ? -4.502 3.869 3.342 1.00 98.38 89 ILE A N 1
ATOM 713 C CA . ILE A 1 89 ? -4.455 2.878 2.269 1.00 98.38 89 ILE A CA 1
ATOM 714 C C . ILE A 1 89 ? -2.996 2.473 2.041 1.00 98.38 89 ILE A C 1
ATOM 716 O O . ILE A 1 89 ? -2.156 3.326 1.777 1.00 98.38 89 ILE A O 1
ATOM 720 N N . GLU A 1 90 ? -2.697 1.181 2.146 1.00 98.38 90 GLU A N 1
ATOM 721 C CA . GLU A 1 90 ? -1.371 0.603 1.898 1.00 98.38 90 GLU A CA 1
ATOM 722 C C . GLU A 1 90 ? -1.401 -0.150 0.566 1.00 98.38 90 GLU A C 1
ATOM 724 O O . GLU A 1 90 ? -1.946 -1.253 0.479 1.00 98.38 90 GLU A O 1
ATOM 729 N N . ILE A 1 91 ? -0.834 0.442 -0.481 1.00 98.31 91 ILE A N 1
ATOM 730 C CA . ILE A 1 91 ? -0.766 -0.150 -1.819 1.00 98.31 91 ILE A CA 1
ATOM 731 C C . ILE A 1 91 ? 0.579 -0.857 -1.975 1.00 98.31 91 ILE A C 1
ATOM 733 O O . ILE A 1 91 ? 1.634 -0.276 -1.714 1.00 98.31 91 ILE A O 1
ATOM 737 N N . THR A 1 92 ? 0.558 -2.118 -2.411 1.00 96.44 92 THR A N 1
ATOM 738 C CA . THR A 1 92 ? 1.781 -2.889 -2.668 1.00 96.44 92 THR A CA 1
ATOM 739 C C . THR A 1 92 ? 2.107 -2.990 -4.153 1.00 96.44 92 THR A C 1
ATOM 741 O O . THR A 1 92 ? 1.226 -3.028 -5.008 1.00 96.44 92 THR A O 1
ATOM 744 N N . SER A 1 93 ? 3.394 -3.107 -4.456 1.00 94.94 93 SER A N 1
ATOM 745 C CA . SER A 1 93 ? 3.909 -3.425 -5.782 1.00 94.94 93 SER A CA 1
ATOM 746 C C . SER A 1 93 ? 4.719 -4.720 -5.740 1.00 94.94 93 SER A C 1
ATOM 748 O O . SER A 1 93 ? 5.659 -4.855 -4.955 1.00 94.94 93 SER A O 1
ATOM 750 N N . LEU A 1 94 ? 4.354 -5.686 -6.588 1.00 90.50 94 LEU A N 1
ATOM 751 C CA . LEU A 1 94 ? 5.032 -6.987 -6.647 1.00 90.50 94 LEU A CA 1
ATOM 752 C C . LEU A 1 94 ? 6.233 -6.979 -7.596 1.00 90.50 94 LEU A C 1
ATOM 754 O O . LEU A 1 94 ? 7.267 -7.550 -7.277 1.00 90.50 94 LEU A O 1
ATOM 758 N N . PHE A 1 95 ? 6.116 -6.309 -8.743 1.00 90.38 95 PHE A N 1
ATOM 759 C CA . PHE A 1 95 ? 7.177 -6.225 -9.745 1.00 90.38 95 PHE A CA 1
ATOM 760 C C . PHE A 1 95 ? 7.241 -4.827 -10.359 1.00 90.38 95 PHE A C 1
ATOM 762 O O . PHE A 1 95 ? 6.236 -4.119 -10.411 1.00 90.38 95 PHE A O 1
ATOM 769 N N . THR A 1 96 ? 8.417 -4.446 -10.859 1.00 92.69 96 THR A N 1
ATOM 770 C CA . THR A 1 96 ? 8.653 -3.144 -11.505 1.00 92.69 96 THR A CA 1
ATOM 771 C C . THR A 1 96 ? 7.916 -3.005 -12.835 1.00 92.69 96 THR A C 1
ATOM 773 O O . THR A 1 96 ? 7.327 -1.965 -13.095 1.00 92.69 96 THR A O 1
ATOM 776 N N . TYR A 1 97 ? 7.872 -4.061 -13.652 1.00 92.88 97 TYR A N 1
ATOM 777 C CA . TYR A 1 97 ? 7.231 -4.046 -14.976 1.00 92.88 97 TYR A CA 1
ATOM 778 C C . TYR A 1 97 ? 5.692 -3.997 -14.933 1.00 92.88 97 TYR A C 1
ATOM 780 O O . TYR A 1 97 ? 5.045 -3.864 -15.968 1.00 92.88 97 TYR A O 1
ATOM 788 N N . TRP A 1 98 ? 5.092 -4.104 -13.745 1.00 94.62 98 TRP A N 1
ATOM 789 C CA . TRP A 1 98 ? 3.656 -3.909 -13.521 1.00 94.62 98 TRP A CA 1
ATOM 790 C C . TRP A 1 98 ? 3.340 -2.562 -12.859 1.00 94.62 98 TRP A C 1
ATOM 792 O O . TRP A 1 98 ? 2.286 -2.416 -12.242 1.00 94.62 98 TRP A O 1
ATOM 802 N N . SER A 1 99 ? 4.225 -1.569 -12.994 1.00 96.12 99 SER A N 1
ATOM 803 C CA . SER A 1 99 ? 4.043 -0.229 -12.426 1.00 96.12 99 SER A CA 1
ATOM 804 C C . SER A 1 99 ? 2.733 0.435 -12.842 1.00 96.12 99 SER A C 1
ATOM 806 O O . SER A 1 99 ? 2.112 1.099 -12.021 1.00 96.12 99 SER A O 1
ATOM 808 N N . GLU A 1 100 ? 2.270 0.245 -14.078 1.00 96.88 100 GLU A N 1
ATOM 809 C CA . GLU A 1 100 ? 1.030 0.894 -14.522 1.00 96.88 100 GLU A CA 1
ATOM 810 C C . GLU A 1 100 ? -0.199 0.381 -13.760 1.00 96.88 100 GLU A C 1
ATOM 812 O O . GLU A 1 100 ? -0.986 1.195 -13.297 1.00 96.88 100 GLU A O 1
ATOM 817 N N . TYR A 1 101 ? -0.284 -0.918 -13.452 1.00 96.75 101 TYR A N 1
ATOM 818 C CA . TYR A 1 101 ? -1.354 -1.463 -12.598 1.00 96.75 101 TYR A CA 1
ATOM 819 C C . TYR A 1 101 ? -1.325 -0.883 -11.176 1.00 96.75 101 TYR A C 1
ATOM 821 O O . TYR A 1 101 ? -2.358 -0.737 -10.527 1.00 96.75 101 TYR A O 1
ATOM 829 N N . VAL A 1 102 ? -0.133 -0.548 -10.672 1.00 97.75 102 VAL A N 1
ATOM 830 C CA . VAL A 1 102 ? 0.023 0.124 -9.376 1.00 97.75 102 VAL A CA 1
ATOM 831 C C . VAL A 1 102 ? -0.529 1.546 -9.453 1.00 97.75 102 VAL A C 1
ATOM 833 O O . VAL A 1 102 ? -1.254 1.971 -8.555 1.00 97.75 102 VAL A O 1
ATOM 836 N N . TRP A 1 103 ? -0.207 2.281 -10.518 1.00 98.12 103 TRP A N 1
ATOM 837 C CA . TRP A 1 103 ? -0.681 3.651 -10.699 1.00 98.12 103 TRP A CA 1
ATOM 838 C C . TRP A 1 103 ? -2.173 3.735 -11.020 1.00 98.12 103 TRP A C 1
ATOM 840 O O . TRP A 1 103 ? -2.815 4.677 -10.561 1.00 98.12 103 TRP A O 1
ATOM 850 N N . ASP A 1 104 ? -2.734 2.747 -11.714 1.00 98.06 104 ASP A N 1
ATOM 851 C CA . ASP A 1 104 ? -4.178 2.611 -11.914 1.00 98.06 104 ASP A CA 1
ATOM 852 C C . ASP A 1 104 ? -4.898 2.454 -10.570 1.00 98.06 104 ASP A C 1
ATOM 854 O O . ASP A 1 104 ? -5.857 3.177 -10.289 1.00 98.06 104 ASP A O 1
ATOM 8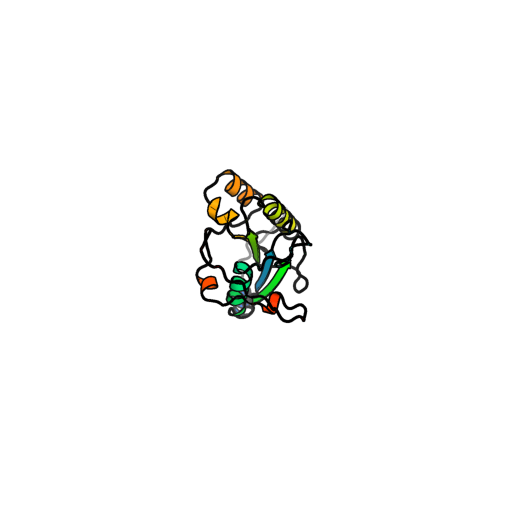58 N N . ALA A 1 105 ? -4.373 1.602 -9.682 1.00 98.19 105 ALA A N 1
ATOM 859 C CA . ALA A 1 105 ? -4.895 1.463 -8.326 1.00 98.19 105 ALA A CA 1
ATOM 860 C C . ALA A 1 105 ? -4.745 2.765 -7.517 1.00 98.19 105 ALA A C 1
ATOM 862 O O . ALA A 1 105 ? -5.704 3.216 -6.892 1.00 98.19 105 ALA A O 1
ATOM 863 N N . VAL A 1 106 ? -3.570 3.409 -7.547 1.00 98.50 106 VAL A N 1
ATOM 864 C CA . VAL A 1 106 ? -3.341 4.706 -6.880 1.00 98.50 106 VAL A CA 1
ATOM 865 C C . VAL A 1 106 ? -4.361 5.744 -7.340 1.00 98.50 106 VAL A C 1
ATOM 867 O O . VAL A 1 106 ? -4.974 6.408 -6.503 1.00 98.50 106 VAL A O 1
ATOM 870 N N . LYS A 1 107 ? -4.555 5.870 -8.656 1.00 98.50 107 LYS A N 1
ATOM 871 C CA . LYS A 1 107 ? -5.508 6.804 -9.251 1.00 98.50 107 LYS A CA 1
ATOM 872 C C . LYS A 1 107 ? -6.924 6.501 -8.770 1.00 98.50 107 LYS A C 1
ATOM 874 O O . LYS A 1 107 ? -7.567 7.390 -8.221 1.00 98.50 107 LYS A O 1
ATOM 879 N N . PHE A 1 108 ? -7.364 5.249 -8.888 1.00 98.62 108 PHE A N 1
ATOM 880 C CA . PHE A 1 108 ? -8.683 4.815 -8.434 1.00 98.62 108 PHE A CA 1
ATOM 881 C C . PHE A 1 108 ? -8.934 5.175 -6.963 1.00 98.62 108 PHE A C 1
ATOM 883 O O . PHE A 1 108 ? -9.966 5.759 -6.626 1.00 98.62 108 PHE A O 1
ATOM 890 N N . TYR A 1 109 ? -7.989 4.863 -6.073 1.00 98.50 109 TYR A N 1
ATOM 891 C CA . TYR A 1 109 ? -8.162 5.137 -4.648 1.00 98.50 109 TYR A CA 1
ATOM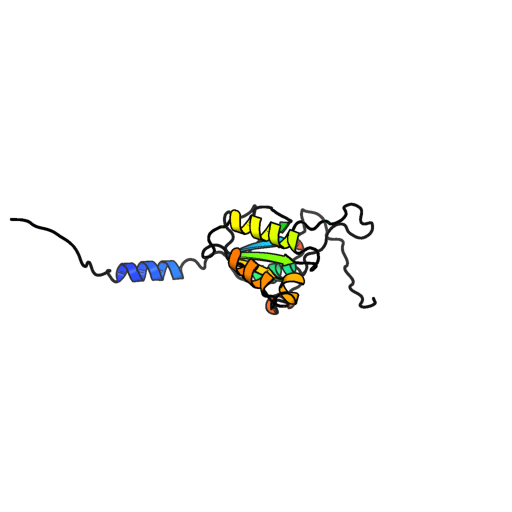 892 C C . TYR A 1 109 ? -8.085 6.625 -4.318 1.00 98.50 109 TYR A C 1
ATOM 894 O O . TYR A 1 109 ? -8.845 7.076 -3.465 1.00 98.50 109 TYR A O 1
ATOM 902 N N . ARG A 1 110 ? -7.236 7.406 -4.993 1.00 98.12 110 ARG A N 1
ATOM 903 C CA . ARG A 1 110 ? -7.193 8.860 -4.790 1.00 98.12 110 ARG A CA 1
ATOM 904 C C . ARG A 1 110 ? -8.457 9.548 -5.313 1.00 98.12 110 ARG A C 1
ATOM 906 O O . ARG A 1 110 ? -8.922 10.482 -4.676 1.00 98.12 110 ARG A O 1
ATOM 913 N N . GLU A 1 111 ? -9.050 9.081 -6.409 1.00 98.12 111 GLU A N 1
ATOM 914 C CA . GLU A 1 111 ? -10.322 9.616 -6.924 1.00 98.12 111 GLU A CA 1
ATOM 915 C C . GLU A 1 111 ? -11.502 9.315 -5.986 1.00 98.12 111 GLU A C 1
ATOM 917 O O . GLU A 1 111 ? -12.357 10.172 -5.771 1.00 98.12 111 GLU A O 1
ATOM 922 N N . ASN A 1 112 ? -11.533 8.126 -5.374 1.00 98.31 112 ASN A N 1
ATOM 923 C CA . ASN A 1 112 ? -12.581 7.751 -4.416 1.00 98.31 112 ASN A CA 1
ATOM 924 C C . ASN A 1 112 ? -12.357 8.333 -3.007 1.00 98.31 112 ASN A C 1
ATOM 926 O O . ASN A 1 112 ? -13.317 8.519 -2.257 1.00 98.31 112 ASN A O 1
ATOM 930 N N . PHE A 1 113 ? -11.107 8.636 -2.648 1.00 97.56 113 PHE A N 1
ATOM 931 C CA . PHE A 1 113 ? -10.709 9.237 -1.372 1.00 97.56 113 PHE A CA 1
ATOM 932 C C . PHE A 1 113 ? -9.825 10.477 -1.623 1.00 97.56 113 PHE A C 1
ATOM 934 O O . PHE A 1 113 ? -8.600 10.429 -1.450 1.00 97.56 113 PHE A O 1
ATOM 941 N N . PRO A 1 114 ? -10.436 11.596 -2.065 1.00 97.50 114 PRO A N 1
ATOM 942 C CA . PRO A 1 114 ? -9.706 12.753 -2.583 1.00 97.50 114 PRO A CA 1
ATOM 943 C C . PRO A 1 114 ? -8.978 13.557 -1.510 1.00 97.50 114 PRO A C 1
ATOM 945 O O . PRO A 1 114 ? -7.975 14.189 -1.821 1.00 97.50 114 PRO A O 1
ATOM 948 N N . ASP A 1 115 ? -9.450 13.518 -0.265 1.00 96.62 115 ASP A N 1
ATOM 949 C CA . ASP A 1 115 ? -8.891 14.300 0.834 1.00 96.62 115 ASP A CA 1
ATOM 950 C C . ASP A 1 115 ? -7.656 13.597 1.447 1.00 96.62 115 ASP A C 1
ATOM 952 O O . ASP A 1 115 ? -7.793 12.528 2.058 1.00 96.62 115 ASP A O 1
ATOM 956 N N . PRO A 1 116 ? -6.438 14.150 1.282 1.00 94.06 116 PRO A N 1
ATOM 957 C CA . PRO A 1 116 ? -5.217 13.562 1.820 1.00 94.06 116 PRO A CA 1
ATOM 958 C C . PRO A 1 116 ? -5.067 13.704 3.337 1.00 94.06 116 PRO A C 1
ATOM 960 O O . PRO A 1 116 ? -4.356 12.894 3.933 1.00 94.06 116 PRO A O 1
ATOM 963 N N . ASP A 1 117 ? -5.728 14.686 3.954 1.00 93.88 117 ASP A N 1
ATOM 964 C CA . ASP A 1 117 ? -5.681 14.904 5.402 1.00 93.88 117 ASP A CA 1
ATOM 965 C C . ASP A 1 117 ? -6.567 13.884 6.133 1.00 93.88 117 ASP A C 1
ATOM 967 O O . ASP A 1 117 ? -6.322 13.533 7.290 1.00 93.88 117 ASP A O 1
ATOM 971 N N . VAL A 1 118 ? -7.577 13.357 5.432 1.00 94.75 118 VAL A N 1
ATOM 972 C CA . VAL A 1 118 ? -8.453 12.281 5.915 1.00 94.75 118 VAL A CA 1
ATOM 973 C C . VAL A 1 118 ? -7.911 10.894 5.556 1.00 94.75 118 VAL A C 1
ATOM 975 O O . VAL A 1 118 ? -7.982 9.979 6.382 1.00 94.75 118 VAL A O 1
ATOM 978 N N . THR A 1 119 ? -7.377 10.720 4.343 1.00 97.44 119 THR A N 1
ATOM 979 C CA . THR A 1 119 ? -6.903 9.427 3.831 1.00 97.44 119 THR A CA 1
ATOM 980 C C . THR A 1 119 ? -5.462 9.513 3.322 1.00 97.44 119 THR A C 1
ATOM 982 O O . THR A 1 119 ? -5.179 9.959 2.201 1.00 97.44 119 THR A O 1
ATOM 985 N N . GLU A 1 120 ? -4.542 8.972 4.124 1.00 98.00 120 GLU A N 1
ATOM 986 C CA . GLU A 1 120 ? -3.144 8.780 3.736 1.00 98.00 120 GLU A CA 1
ATOM 987 C C . GLU A 1 120 ? -3.022 7.580 2.782 1.00 98.00 120 GLU A C 1
ATOM 989 O O . GLU A 1 120 ? -3.428 6.468 3.124 1.00 98.00 120 GLU A O 1
ATOM 994 N N . ILE A 1 121 ? -2.419 7.773 1.607 1.00 98.62 121 ILE A N 1
ATOM 995 C CA . ILE A 1 121 ? -2.071 6.669 0.702 1.00 98.62 121 ILE A CA 1
ATOM 996 C C . ILE A 1 121 ? -0.567 6.442 0.776 1.00 98.62 121 ILE A C 1
ATOM 998 O O . ILE A 1 121 ? 0.219 7.360 0.533 1.00 98.62 121 ILE A O 1
ATOM 1002 N N . ARG A 1 122 ? -0.173 5.208 1.080 1.00 98.50 122 ARG A N 1
ATOM 1003 C CA . ARG A 1 122 ? 1.212 4.747 1.069 1.00 98.50 122 ARG A CA 1
ATOM 1004 C C . ARG A 1 122 ? 1.425 3.753 -0.052 1.00 98.50 122 ARG A C 1
ATOM 1006 O O . ARG A 1 122 ? 0.593 2.876 -0.273 1.00 98.50 122 ARG A O 1
ATOM 1013 N N . LEU A 1 123 ? 2.549 3.890 -0.744 1.00 98.44 123 LEU A N 1
ATOM 1014 C CA . LEU A 1 123 ? 2.946 2.983 -1.813 1.00 98.44 123 LEU A CA 1
ATOM 1015 C C . LEU A 1 123 ? 4.258 2.293 -1.443 1.00 98.44 123 LEU A C 1
ATOM 1017 O O . LEU A 1 123 ? 5.297 2.940 -1.352 1.00 98.44 123 LEU A O 1
ATOM 1021 N N . GLY A 1 124 ? 4.206 0.978 -1.252 1.00 97.38 124 GLY A N 1
ATOM 1022 C CA . GLY A 1 124 ? 5.365 0.143 -0.943 1.00 97.38 124 GLY A CA 1
ATOM 1023 C C . GLY A 1 124 ? 5.603 -0.965 -1.969 1.00 97.38 124 GLY A C 1
ATOM 1024 O O . GLY A 1 124 ? 4.927 -1.074 -2.995 1.00 97.38 124 GLY A O 1
ATOM 1025 N N . GLY A 1 125 ? 6.567 -1.833 -1.669 1.00 95.31 125 GLY A N 1
ATOM 1026 C CA . GLY A 1 125 ? 6.936 -2.975 -2.509 1.00 95.31 125 GLY A CA 1
ATOM 1027 C C . GLY A 1 125 ? 8.125 -2.702 -3.432 1.00 95.31 125 GLY A C 1
ATOM 1028 O O . GLY A 1 125 ? 8.808 -1.681 -3.307 1.00 95.31 125 GLY A O 1
ATOM 1029 N N . ILE A 1 126 ? 8.400 -3.650 -4.332 1.00 95.44 126 ILE A N 1
ATOM 1030 C CA . ILE A 1 126 ? 9.643 -3.681 -5.119 1.00 95.44 126 ILE A CA 1
ATOM 1031 C C . ILE A 1 126 ? 9.757 -2.451 -6.024 1.00 95.44 126 ILE A C 1
ATOM 1033 O O . ILE A 1 126 ? 10.810 -1.816 -6.059 1.00 95.44 126 ILE A O 1
ATOM 1037 N N . TYR A 1 127 ? 8.674 -2.077 -6.710 1.00 96.56 127 TYR A N 1
ATOM 1038 C CA . TYR A 1 127 ? 8.671 -0.905 -7.586 1.00 96.56 127 TYR A CA 1
ATOM 1039 C C . TYR A 1 127 ? 8.956 0.378 -6.802 1.00 96.56 127 TYR A C 1
ATOM 1041 O O . TYR A 1 127 ? 9.879 1.112 -7.145 1.00 96.56 127 TYR A O 1
ATOM 1049 N N . ALA A 1 128 ? 8.227 0.599 -5.706 1.00 96.88 128 ALA A N 1
ATOM 1050 C CA . ALA A 1 128 ? 8.390 1.787 -4.871 1.00 96.88 128 ALA A CA 1
ATOM 1051 C C . ALA A 1 128 ? 9.801 1.898 -4.278 1.00 96.88 128 ALA A C 1
ATOM 1053 O O . ALA A 1 128 ? 10.374 2.981 -4.226 1.00 96.88 128 ALA A O 1
ATOM 1054 N N . SER A 1 129 ? 10.375 0.766 -3.867 1.00 97.00 129 SER A N 1
ATOM 1055 C CA . SER A 1 129 ? 11.695 0.723 -3.237 1.00 97.00 129 SER A CA 1
ATOM 1056 C C . SER A 1 129 ? 12.822 0.998 -4.227 1.00 97.00 129 SER A C 1
ATOM 1058 O O . SER A 1 129 ? 13.723 1.777 -3.923 1.00 97.00 129 SER A O 1
ATOM 1060 N N . LEU A 1 130 ? 12.772 0.376 -5.409 1.00 97.50 130 LEU A N 1
ATOM 1061 C CA . LEU A 1 130 ? 13.809 0.530 -6.432 1.00 97.50 130 LEU A CA 1
ATOM 1062 C C . LEU A 1 130 ? 13.749 1.895 -7.122 1.00 97.50 130 LEU A C 1
ATOM 1064 O O . LEU A 1 130 ? 14.787 2.450 -7.467 1.00 97.50 130 LEU A O 1
ATOM 1068 N N . HIS A 1 131 ? 12.550 2.455 -7.295 1.00 97.12 131 HIS A N 1
ATOM 1069 C CA . HIS A 1 131 ? 12.356 3.756 -7.938 1.00 97.12 131 HIS A CA 1
ATOM 1070 C C . HIS A 1 131 ? 12.251 4.915 -6.942 1.00 97.12 131 HIS A C 1
ATOM 1072 O O . HIS A 1 131 ? 11.967 6.034 -7.355 1.00 97.12 131 HIS A O 1
ATOM 1078 N N . TYR A 1 132 ? 12.514 4.690 -5.651 1.00 97.44 132 TYR A N 1
ATOM 1079 C CA . TYR A 1 132 ? 12.327 5.708 -4.616 1.00 97.44 132 TYR A CA 1
ATOM 1080 C C . TYR A 1 132 ? 13.063 7.023 -4.921 1.00 97.44 132 TYR A C 1
ATOM 1082 O O . TYR A 1 132 ? 12.526 8.097 -4.690 1.00 97.44 132 TYR A O 1
ATOM 1090 N N . GLU A 1 133 ? 14.273 6.966 -5.476 1.00 97.12 133 GLU A N 1
ATOM 1091 C CA . GLU A 1 133 ? 15.076 8.160 -5.798 1.00 97.12 133 GLU A CA 1
ATOM 1092 C C . GLU A 1 133 ? 14.850 8.670 -7.232 1.00 97.12 133 GLU A C 1
ATOM 1094 O O . GLU A 1 133 ? 15.403 9.693 -7.634 1.00 97.12 133 GLU A O 1
ATOM 1099 N N . ASN A 1 134 ? 14.019 7.984 -8.022 1.00 97.75 134 ASN A N 1
ATOM 1100 C CA . ASN A 1 134 ? 13.721 8.380 -9.390 1.00 97.75 134 ASN A CA 1
ATOM 1101 C C . ASN A 1 134 ? 12.793 9.610 -9.414 1.00 97.75 134 ASN A C 1
ATOM 1103 O O . ASN A 1 134 ? 11.735 9.630 -8.784 1.00 97.75 134 ASN A O 1
ATOM 1107 N N . LYS A 1 135 ? 13.173 10.633 -10.189 1.00 98.06 135 LYS A N 1
ATOM 1108 C CA . LYS A 1 135 ? 12.432 11.900 -10.279 1.00 98.06 135 LYS A CA 1
ATOM 1109 C C . LYS A 1 135 ? 11.009 11.728 -10.816 1.00 98.06 135 LYS A C 1
ATOM 1111 O O . LYS A 1 135 ? 10.082 12.276 -10.236 1.00 98.06 135 LYS A O 1
ATOM 1116 N N . GLU A 1 136 ? 10.826 10.956 -11.884 1.00 97.31 136 GLU A N 1
ATOM 1117 C CA . GLU A 1 136 ? 9.507 10.731 -12.488 1.00 97.31 136 GLU A CA 1
ATOM 1118 C C . GLU A 1 136 ? 8.563 10.016 -11.511 1.00 97.31 136 GLU A C 1
ATOM 1120 O O . GLU A 1 136 ? 7.404 10.402 -11.355 1.00 97.31 136 GLU A O 1
ATOM 1125 N N . PHE A 1 137 ? 9.081 9.017 -10.794 1.00 98.12 137 PHE A N 1
ATOM 1126 C CA . PHE A 1 137 ? 8.352 8.339 -9.726 1.00 98.12 137 PHE A CA 1
ATOM 1127 C C . PHE A 1 137 ? 7.922 9.322 -8.627 1.00 98.12 137 PHE A C 1
ATOM 1129 O O . PHE A 1 137 ? 6.746 9.367 -8.263 1.00 98.12 137 PHE A O 1
ATOM 1136 N N . GLN A 1 138 ? 8.846 10.159 -8.151 1.00 98.44 138 GLN A N 1
ATOM 1137 C CA . GLN A 1 138 ? 8.560 11.183 -7.143 1.00 98.44 138 GLN A CA 1
ATOM 1138 C C . GLN A 1 138 ? 7.539 12.219 -7.630 1.00 98.44 138 GLN A C 1
ATOM 1140 O O . GLN A 1 138 ? 6.656 12.625 -6.871 1.00 98.44 138 GLN A O 1
ATOM 1145 N N . ASP A 1 139 ? 7.599 12.614 -8.900 1.00 98.31 139 ASP A N 1
ATOM 1146 C CA . ASP A 1 139 ? 6.640 13.541 -9.499 1.00 98.31 139 ASP A CA 1
ATOM 1147 C C . ASP A 1 139 ? 5.236 12.913 -9.598 1.00 98.31 139 ASP A C 1
ATOM 1149 O O . ASP A 1 139 ? 4.241 13.584 -9.303 1.00 98.31 139 ASP A O 1
ATOM 1153 N N . ARG A 1 140 ? 5.125 11.610 -9.914 1.00 97.88 140 ARG A N 1
ATOM 1154 C CA . ARG A 1 140 ? 3.844 10.874 -9.847 1.00 97.88 140 ARG A CA 1
ATOM 1155 C C . ARG A 1 140 ? 3.334 10.757 -8.404 1.00 97.88 140 ARG A C 1
ATOM 1157 O O . ARG A 1 140 ? 2.149 10.994 -8.175 1.00 97.88 140 ARG A O 1
ATOM 1164 N N . CYS A 1 141 ? 4.199 10.467 -7.428 1.00 98.19 141 CYS A N 1
ATOM 1165 C CA . CYS A 1 141 ? 3.823 10.440 -6.008 1.00 98.19 141 CYS A CA 1
ATOM 1166 C C . CYS A 1 141 ? 3.253 11.785 -5.544 1.00 98.19 141 CYS A C 1
ATOM 1168 O O . CYS A 1 141 ? 2.182 11.814 -4.940 1.00 98.19 141 CYS A O 1
ATOM 1170 N N . LYS A 1 142 ? 3.912 12.901 -5.885 1.00 98.25 142 LYS A N 1
ATOM 1171 C CA . LYS A 1 142 ? 3.425 14.255 -5.575 1.00 98.25 142 LYS A CA 1
ATOM 1172 C C . LYS A 1 142 ? 2.084 14.544 -6.243 1.00 98.25 142 LYS A C 1
ATOM 1174 O O . LYS A 1 142 ? 1.176 15.031 -5.579 1.00 98.25 142 LYS A O 1
ATOM 1179 N N . ARG A 1 143 ? 1.932 14.191 -7.526 1.00 97.75 143 ARG A N 1
ATOM 1180 C CA . ARG A 1 143 ? 0.683 14.391 -8.282 1.00 97.75 143 ARG A CA 1
ATOM 1181 C C . ARG A 1 143 ? -0.526 13.745 -7.603 1.00 97.75 143 ARG A C 1
ATOM 1183 O O . ARG A 1 143 ? -1.595 14.342 -7.594 1.00 97.75 143 ARG A O 1
ATOM 1190 N N . TYR A 1 144 ? -0.362 12.546 -7.048 1.00 97.81 144 TYR A N 1
ATOM 1191 C CA . TYR A 1 144 ? -1.443 11.807 -6.386 1.00 97.81 144 TYR A CA 1
ATOM 1192 C C . TYR A 1 144 ? -1.446 11.943 -4.856 1.00 97.81 144 TYR A C 1
ATOM 1194 O O . TYR A 1 144 ? -2.232 11.269 -4.185 1.00 97.81 144 TYR A O 1
ATOM 1202 N N . ASN A 1 145 ? -0.576 12.789 -4.294 1.00 98.25 145 ASN A N 1
ATOM 1203 C CA . ASN A 1 145 ? -0.335 12.911 -2.858 1.00 98.25 145 ASN A CA 1
ATOM 1204 C C . ASN A 1 145 ? -0.181 11.536 -2.173 1.00 98.25 145 ASN A C 1
ATOM 1206 O O . ASN A 1 145 ? -0.951 11.156 -1.285 1.00 98.25 145 ASN A O 1
ATOM 1210 N N . VAL A 1 146 ? 0.775 10.751 -2.665 1.00 97.81 146 VAL A N 1
ATOM 1211 C CA . VAL A 1 146 ? 1.116 9.417 -2.163 1.00 97.81 146 VAL A CA 1
ATOM 1212 C C . VAL A 1 146 ? 2.455 9.478 -1.450 1.00 97.81 146 VAL A C 1
ATOM 1214 O O . VAL A 1 146 ? 3.401 10.076 -1.956 1.00 97.81 146 VAL A O 1
ATOM 1217 N N . ASN A 1 147 ? 2.543 8.808 -0.305 1.00 98.12 147 ASN A N 1
ATOM 1218 C CA . ASN A 1 147 ? 3.775 8.648 0.451 1.00 98.12 147 ASN A CA 1
ATOM 1219 C C . ASN A 1 147 ? 4.485 7.339 0.040 1.00 98.12 147 ASN A C 1
ATOM 1221 O O . ASN A 1 147 ? 4.005 6.253 0.389 1.00 98.12 147 ASN A O 1
ATOM 1225 N N . PRO A 1 148 ? 5.581 7.385 -0.736 1.00 97.88 148 PRO A N 1
ATOM 1226 C CA . PRO A 1 148 ? 6.315 6.179 -1.094 1.00 97.88 148 PRO A CA 1
ATOM 1227 C C . PRO A 1 148 ? 7.104 5.636 0.103 1.00 97.88 148 PRO A C 1
ATOM 1229 O O . PRO A 1 148 ? 7.668 6.392 0.887 1.00 97.88 148 PRO A O 1
ATOM 1232 N N . ILE A 1 149 ? 7.191 4.313 0.221 1.00 97.19 149 ILE A N 1
ATOM 1233 C CA . ILE A 1 149 ? 7.961 3.622 1.259 1.00 97.19 149 ILE A CA 1
ATOM 1234 C C . ILE A 1 149 ? 9.142 2.899 0.606 1.00 97.19 149 ILE A C 1
ATOM 1236 O O . ILE A 1 149 ? 8.952 2.076 -0.292 1.00 97.19 149 ILE A O 1
ATOM 1240 N N . LYS A 1 150 ? 10.364 3.200 1.067 1.00 96.56 150 LYS A N 1
ATOM 1241 C CA . LYS A 1 150 ? 11.598 2.527 0.633 1.00 96.56 150 LYS A CA 1
ATOM 1242 C C . LYS A 1 150 ? 11.875 1.312 1.515 1.00 96.56 150 LYS A C 1
ATOM 1244 O O . LYS A 1 150 ? 12.021 1.449 2.725 1.00 96.56 150 LYS A O 1
ATOM 1249 N N . GLY A 1 151 ? 12.020 0.144 0.898 1.00 94.75 151 GLY A N 1
ATOM 1250 C CA . GLY A 1 151 ? 12.350 -1.094 1.595 1.00 94.75 151 GLY A CA 1
ATOM 1251 C C . GLY A 1 151 ? 11.157 -1.711 2.324 1.00 94.75 151 GLY A C 1
ATOM 1252 O O . GLY A 1 151 ? 9.998 -1.518 1.953 1.00 94.75 151 GLY A O 1
ATOM 1253 N N . VAL A 1 152 ? 11.458 -2.509 3.346 1.00 91.62 152 VAL A N 1
ATOM 1254 C CA . VAL A 1 152 ? 10.462 -3.211 4.164 1.00 91.62 152 VAL A CA 1
ATOM 1255 C C . VAL A 1 152 ? 10.128 -2.413 5.420 1.00 91.62 152 VAL A C 1
ATOM 1257 O O . VAL A 1 152 ? 10.959 -1.674 5.943 1.00 91.62 152 VAL A O 1
ATOM 1260 N N . GLN A 1 153 ? 8.918 -2.591 5.948 1.00 91.56 153 GLN A N 1
ATOM 1261 C CA . GLN A 1 153 ? 8.557 -2.026 7.244 1.00 91.56 153 GLN A CA 1
ATOM 1262 C C . GLN A 1 153 ? 9.046 -2.953 8.364 1.00 91.56 153 GLN A C 1
ATOM 1264 O O . GLN A 1 153 ? 8.431 -3.982 8.633 1.00 91.56 153 GLN A O 1
ATOM 1269 N N . GLU A 1 154 ? 10.125 -2.565 9.046 1.00 91.25 154 GLU A N 1
ATOM 1270 C CA . GLU A 1 154 ? 10.794 -3.387 10.071 1.00 91.25 154 GLU A CA 1
ATOM 1271 C C . GLU A 1 154 ? 9.857 -3.877 11.187 1.00 91.25 154 GLU A C 1
ATOM 1273 O O . GLU A 1 154 ? 9.969 -5.015 11.642 1.00 91.25 154 GLU A O 1
ATOM 1278 N N . GLU A 1 155 ? 8.897 -3.046 11.615 1.00 91.12 155 GLU A N 1
ATOM 1279 C CA . GLU A 1 155 ? 7.902 -3.432 12.627 1.00 91.12 155 GLU A CA 1
ATOM 1280 C C . GLU A 1 155 ? 7.059 -4.622 12.142 1.00 91.12 155 GLU A C 1
ATOM 1282 O O . GLU A 1 155 ? 6.792 -5.545 12.909 1.00 91.12 155 GLU A O 1
ATOM 1287 N N . ALA A 1 156 ? 6.673 -4.625 10.863 1.00 92.25 156 ALA A N 1
ATOM 1288 C CA . ALA A 1 156 ? 5.833 -5.658 10.268 1.00 92.25 156 ALA A CA 1
ATOM 1289 C C . ALA A 1 156 ? 6.588 -6.978 10.051 1.00 92.25 156 ALA A C 1
ATOM 1291 O O . ALA A 1 156 ? 5.990 -8.047 10.157 1.00 92.25 156 ALA A O 1
ATOM 1292 N N . GLU A 1 157 ? 7.901 -6.923 9.817 1.00 91.88 157 GLU A N 1
ATOM 1293 C CA . GLU A 1 157 ? 8.732 -8.112 9.585 1.00 91.88 157 GLU A CA 1
ATOM 1294 C C . GLU A 1 157 ? 8.804 -9.060 10.789 1.00 91.88 157 GLU A C 1
ATOM 1296 O O . GLU A 1 157 ? 9.039 -10.255 10.613 1.00 91.88 157 GLU A O 1
ATOM 1301 N N . ARG A 1 158 ? 8.520 -8.561 11.998 1.00 92.81 158 ARG A N 1
ATOM 1302 C CA . ARG A 1 158 ? 8.453 -9.362 13.234 1.00 92.81 158 ARG A CA 1
ATOM 1303 C C . ARG A 1 158 ? 7.193 -10.222 13.340 1.00 92.81 158 ARG A C 1
ATOM 1305 O O . ARG A 1 158 ? 7.086 -11.034 14.257 1.00 92.81 158 ARG A O 1
ATOM 1312 N N . PHE A 1 159 ? 6.222 -10.022 12.452 1.00 91.44 159 PHE A N 1
ATOM 1313 C CA . PHE A 1 159 ? 4.944 -10.716 12.490 1.00 91.44 159 PHE A CA 1
ATOM 1314 C C . PHE A 1 159 ? 4.852 -11.792 11.413 1.00 91.44 159 PHE A C 1
ATOM 1316 O O . PHE A 1 159 ? 5.300 -11.625 10.278 1.00 91.44 159 PHE A O 1
ATOM 1323 N N . PHE A 1 160 ? 4.187 -12.893 11.761 1.00 90.12 160 PHE A N 1
ATOM 1324 C CA . PHE A 1 160 ? 3.737 -13.857 10.767 1.00 90.12 160 PHE A CA 1
ATOM 1325 C C . PHE A 1 160 ? 2.623 -13.246 9.901 1.00 90.12 160 PHE A C 1
ATOM 1327 O O . PHE A 1 160 ? 1.809 -12.473 10.419 1.00 90.12 160 PHE A O 1
ATOM 1334 N N . PRO A 1 161 ? 2.558 -13.583 8.599 1.00 90.75 161 PRO A N 1
ATOM 1335 C CA . PRO A 1 161 ? 1.486 -13.120 7.723 1.00 90.75 161 PRO A CA 1
ATOM 1336 C C . PRO A 1 161 ? 0.102 -13.463 8.290 1.00 90.75 161 PRO A C 1
ATOM 1338 O O . PRO A 1 161 ? -0.167 -14.610 8.645 1.00 90.75 161 PRO A O 1
ATOM 1341 N N . TYR A 1 162 ? -0.797 -12.479 8.356 1.00 90.88 162 TYR A N 1
ATOM 1342 C CA . TYR A 1 162 ? -2.165 -12.673 8.840 1.00 90.88 162 TYR A CA 1
ATOM 1343 C C . TYR A 1 162 ? -3.060 -13.296 7.759 1.00 90.88 162 TYR A C 1
ATOM 1345 O O . TYR A 1 162 ? -3.866 -12.630 7.108 1.00 90.88 162 TYR A O 1
ATOM 1353 N N . TYR A 1 163 ? -2.885 -14.601 7.563 1.00 86.81 163 TYR A N 1
ATOM 1354 C CA . TYR A 1 163 ? -3.551 -15.394 6.530 1.00 86.81 163 TYR A CA 1
ATOM 1355 C C . TYR A 1 163 ? -5.085 -15.403 6.620 1.00 86.81 163 TYR A C 1
ATOM 1357 O O . TYR A 1 163 ? -5.743 -15.599 5.603 1.00 86.81 163 TYR A O 1
ATOM 1365 N N . GLU A 1 164 ? -5.671 -15.101 7.782 1.00 86.69 164 GLU A N 1
ATOM 1366 C CA . GLU A 1 164 ? -7.129 -14.990 7.953 1.00 86.69 164 GLU A CA 1
ATOM 1367 C C . GLU A 1 164 ? -7.782 -13.993 6.978 1.00 86.69 164 GLU A C 1
ATOM 1369 O O . GLU A 1 164 ? -8.931 -14.192 6.597 1.00 86.69 164 GLU A O 1
ATOM 1374 N N . LEU A 1 165 ? -7.057 -12.969 6.500 1.00 87.44 165 LEU A N 1
ATOM 1375 C CA . LEU A 1 165 ? -7.577 -12.035 5.484 1.00 87.44 165 LEU A CA 1
ATOM 1376 C C . LEU A 1 165 ? -7.794 -12.660 4.102 1.00 87.44 165 LEU A C 1
ATOM 1378 O O . LEU A 1 165 ? -8.444 -12.053 3.254 1.00 87.44 165 LEU A O 1
ATOM 1382 N N . LEU A 1 166 ? -7.233 -13.840 3.851 1.00 82.44 166 LEU A N 1
ATOM 1383 C CA . LEU A 1 166 ? -7.426 -14.580 2.607 1.00 82.44 166 LEU A CA 1
ATOM 1384 C C . LEU A 1 166 ? -8.533 -15.636 2.729 1.00 82.44 166 LEU A C 1
ATOM 1386 O O . LEU A 1 166 ? -9.030 -16.116 1.707 1.00 82.44 166 LEU A O 1
ATOM 1390 N N . ASN A 1 167 ? -8.918 -15.999 3.958 1.00 65.94 167 ASN A N 1
ATOM 1391 C CA . ASN A 1 167 ? -9.926 -17.017 4.228 1.00 65.94 167 ASN A CA 1
ATOM 1392 C C . ASN A 1 167 ? -11.329 -16.467 3.956 1.00 65.94 167 ASN A C 1
ATOM 1394 O O . ASN A 1 167 ? -12.036 -16.029 4.857 1.00 65.94 167 ASN A O 1
ATOM 1398 N N . ASN A 1 168 ? -11.795 -16.610 2.719 1.00 56.16 168 ASN A N 1
ATOM 1399 C CA . ASN A 1 168 ? -13.226 -16.579 2.402 1.00 56.16 168 ASN A CA 1
ATOM 1400 C C . ASN A 1 168 ? -13.91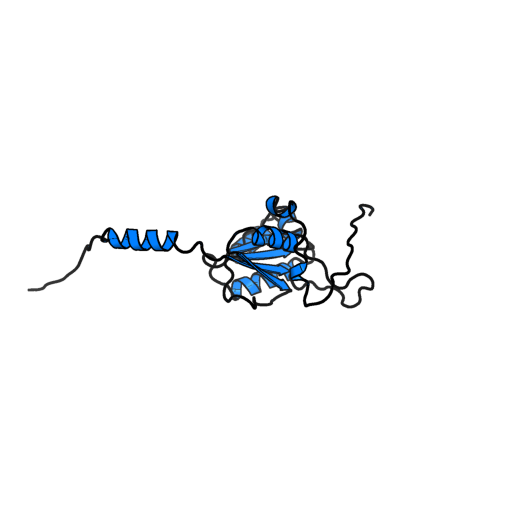8 -17.915 2.770 1.00 56.16 168 ASN A C 1
ATOM 1402 O O . ASN A 1 168 ? -14.777 -18.382 2.031 1.00 56.16 168 ASN A O 1
ATOM 1406 N N . GLY A 1 169 ? -13.509 -18.570 3.866 1.00 48.25 169 GLY A N 1
ATOM 1407 C CA . GLY A 1 169 ? -14.055 -19.864 4.306 1.00 48.25 169 GLY A CA 1
ATOM 1408 C C . GLY A 1 169 ? -13.341 -21.126 3.796 1.00 48.25 169 GLY A C 1
ATOM 1409 O O . GLY A 1 169 ? -13.802 -22.220 4.097 1.00 48.25 169 GLY A O 1
ATOM 1410 N N . ASN A 1 170 ? -12.213 -21.009 3.086 1.00 50.84 170 ASN A N 1
ATOM 1411 C CA . ASN A 1 170 ? -11.399 -22.158 2.657 1.00 50.84 170 ASN A CA 1
ATOM 1412 C C . ASN A 1 170 ? -10.110 -22.254 3.478 1.00 50.84 170 ASN A C 1
ATOM 1414 O O . ASN A 1 170 ? -9.534 -21.224 3.809 1.00 50.84 170 ASN A O 1
ATOM 1418 N N . SER A 1 171 ? -9.624 -23.465 3.762 1.00 56.03 171 SER A N 1
ATOM 1419 C CA . SER A 1 171 ? -8.282 -23.663 4.320 1.00 56.03 171 SER A CA 1
ATOM 1420 C C . SER A 1 171 ? -7.218 -23.201 3.320 1.00 56.03 171 SER A C 1
ATOM 1422 O O . SER A 1 171 ? -7.246 -23.588 2.150 1.00 56.03 171 SER A O 1
ATOM 1424 N N . ILE A 1 172 ? -6.273 -22.377 3.771 1.00 61.84 172 ILE A N 1
ATOM 1425 C CA . ILE A 1 172 ? -5.104 -21.992 2.975 1.00 61.84 172 ILE A CA 1
ATOM 1426 C C . ILE A 1 172 ? -4.141 -23.172 2.953 1.00 61.84 172 ILE A C 1
ATOM 1428 O O . ILE A 1 172 ? -3.403 -23.394 3.907 1.00 61.84 172 ILE A O 1
ATOM 1432 N N . ASP A 1 173 ? -4.174 -23.925 1.860 1.00 55.06 173 ASP A N 1
ATOM 1433 C CA . ASP A 1 173 ? -3.251 -25.025 1.591 1.00 55.06 173 ASP A CA 1
ATOM 1434 C C . ASP A 1 173 ? -2.157 -24.557 0.622 1.00 55.06 173 ASP A C 1
ATOM 1436 O O . ASP A 1 173 ? -2.129 -24.909 -0.557 1.00 55.06 173 ASP A O 1
ATOM 1440 N N . TYR A 1 174 ? -1.309 -23.637 1.093 1.00 63.31 174 TYR A N 1
ATOM 1441 C CA . TYR A 1 174 ? -0.160 -23.157 0.330 1.00 63.31 174 TYR A CA 1
ATOM 1442 C C . TYR A 1 174 ? 1.099 -23.177 1.193 1.00 63.31 174 TYR A C 1
ATOM 1444 O O . TYR A 1 174 ? 1.153 -22.561 2.256 1.00 63.31 174 TYR A O 1
ATOM 1452 N N . GLN A 1 175 ? 2.144 -23.816 0.674 1.00 51.16 175 GLN A N 1
ATOM 1453 C CA . GLN A 1 175 ? 3.506 -23.723 1.176 1.00 51.16 175 GLN A CA 1
ATOM 1454 C C . GLN A 1 175 ? 4.337 -22.978 0.127 1.00 51.16 175 GLN A C 1
ATOM 1456 O O . GLN A 1 175 ? 4.607 -23.508 -0.946 1.00 51.16 175 GLN A O 1
ATOM 1461 N N . ILE A 1 176 ? 4.738 -21.737 0.412 1.00 58.59 176 ILE A N 1
ATOM 1462 C CA . ILE A 1 176 ? 5.705 -21.028 -0.434 1.00 58.59 176 ILE A CA 1
ATOM 1463 C C . ILE A 1 176 ? 7.094 -21.260 0.156 1.00 58.59 176 ILE A C 1
ATOM 1465 O O . ILE A 1 176 ? 7.468 -20.639 1.150 1.00 58.59 176 ILE A O 1
ATOM 1469 N N . VAL A 1 177 ? 7.858 -22.165 -0.456 1.00 50.84 177 VAL A N 1
ATOM 1470 C CA . VAL A 1 177 ? 9.286 -22.335 -0.166 1.00 50.84 177 VAL A CA 1
ATOM 1471 C C . VAL A 1 177 ? 10.068 -21.499 -1.173 1.00 50.84 177 VAL A C 1
ATOM 1473 O O . VAL A 1 177 ? 10.213 -21.878 -2.332 1.00 50.84 177 VAL A O 1
ATOM 1476 N N . HIS A 1 178 ? 10.576 -20.345 -0.747 1.00 47.06 178 HIS A N 1
ATOM 1477 C CA . HIS A 1 178 ? 11.571 -19.616 -1.527 1.00 47.06 178 HIS A CA 1
ATOM 1478 C C . HIS A 1 178 ? 12.944 -20.248 -1.273 1.00 47.06 178 HIS A C 1
ATOM 1480 O O . HIS A 1 178 ? 13.630 -19.890 -0.320 1.00 47.06 178 HIS A O 1
ATOM 1486 N N . THR A 1 179 ? 13.346 -21.216 -2.098 1.00 46.38 179 THR A N 1
ATOM 1487 C CA . THR A 1 179 ? 14.738 -21.684 -2.120 1.00 46.38 179 THR A CA 1
ATOM 1488 C C . THR A 1 179 ? 15.541 -20.767 -3.035 1.00 46.38 179 THR A C 1
ATOM 1490 O O . THR A 1 179 ? 15.189 -20.604 -4.202 1.00 46.38 179 THR A O 1
ATOM 1493 N N . SER A 1 180 ? 16.622 -20.170 -2.540 1.00 42.56 180 SER A N 1
ATOM 1494 C CA . SER A 1 180 ? 17.522 -19.352 -3.353 1.00 42.56 180 SER A CA 1
ATOM 1495 C C . SER A 1 180 ? 18.411 -20.240 -4.229 1.00 42.56 180 SER A C 1
ATOM 1497 O O . SER A 1 180 ? 19.557 -20.513 -3.876 1.00 42.56 180 SER A O 1
ATOM 1499 N N . ARG A 1 181 ? 17.891 -20.713 -5.361 1.00 48.91 181 ARG A N 1
ATOM 1500 C CA . ARG A 1 181 ? 18.708 -21.096 -6.520 1.00 48.91 181 ARG A CA 1
ATOM 1501 C C . ARG A 1 181 ? 17.992 -20.612 -7.777 1.00 48.91 181 ARG A C 1
ATOM 1503 O O . ARG A 1 181 ? 16.849 -20.999 -8.004 1.00 48.91 181 ARG A O 1
ATOM 1510 N N . GLY A 1 182 ? 18.641 -19.680 -8.477 1.00 43.72 182 GLY A N 1
ATOM 1511 C CA . GLY A 1 182 ? 18.247 -19.212 -9.806 1.00 43.72 182 GLY A CA 1
ATOM 1512 C C . GLY A 1 182 ? 18.627 -20.216 -10.879 1.00 43.72 182 GLY A C 1
ATOM 1513 O O . GLY A 1 182 ? 19.564 -21.008 -10.622 1.00 43.72 182 GLY A O 1
#

pLDDT: mean 80.44, std 22.32, range [31.02, 98.62]

=== Feature glossary ===
Annotated list of the representations used here:

Nearest PDB structures. The Foldseek neighbor list gives the closest experimentally determined structures in the PDB, ranked by structural alignment. TM-score near 1 means near-identical fold; near 0.3 means only rough topology match. This is how one finds what a novel AlphaFold prediction most resembles in the solved-structure universe.

Foldseek 3Di. Foldseek's 3Di representation compresses backbone geometry into a per-residue letter drawn from a learned twenty-state alphabet. It captures the tertiary interaction pattern around each residue — which residues are packed against it in space, regardless of where they are in sequence.

Radius of gyration, Cα contacts, bounding box. Radius of gyration (Rg) is the root-mean-square distance of Cα atoms from their centroid — a single number for overall size and compactness. A globular domain of N residues has Rg ≈ 2.2·N^0.38 Å; an extended or disordered chain has a much larger Rg. The Cα contact count is the number of residue pairs whose Cα atoms are within 8 Å and are more than four pos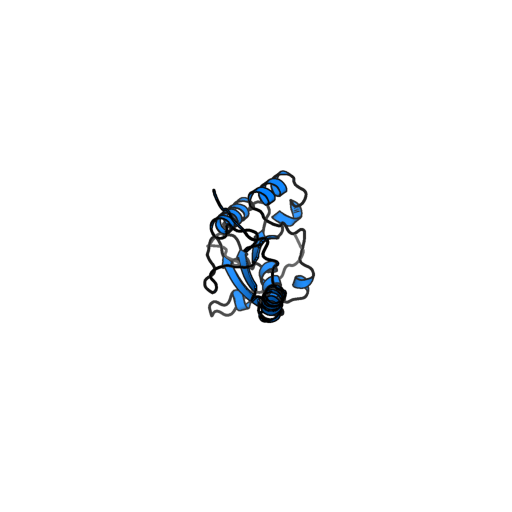itions apart in sequence — a standard proxy for tertiary packing density. The bounding box is the smallest axis-aligned box enclosing all Cα atoms.

InterPro / GO / CATH / organism. The annotation block draws on four external resources. InterPro: which protein families and domains the sequence belongs to. GO: standardized terms for what the protein does, what process it participates in, and where in the cell it acts. CATH: which structural fold it has in the CATH hierarchy. Organism: the species of origin.

mmCIF coordinates. The mmCIF block holds the 3D Cartesian coordinates of each backbone atom (N, Cα, C, O) in ångströms. mmCIF is the PDB's canonical archive format — a tagged-loop text representation of the atomic model.

pLDDT. pLDDT is the predicted lDDT-Cα score: AlphaFold's confidence that the local environment of each residue (all inter-atomic distances within 15 Å) is correctly placed. It is a per-residue number between 0 and 100, with higher meaning more reliable.

Backbone torsions (φ/ψ). φ (phi) and ψ (psi) are the two rotatable backbone dihedrals per residue: φ is the C(i-1)–N–Cα–C torsion, ψ is the N–Cα–C–N(i+1) torsion, both in degrees on (−180°, 180°]. α-helical residues cluster near (−60°, −45°); β-strand residues near (−120°, +130°). A Ramachandran plot is simply a scatter of (φ, ψ) for every residue.

B-factor. For experimental (PDB) structures, the B-factor (temperature factor) quantifies the positional spread of each atom in the crystal — a combination of thermal vibration and static disorder — in units of Å². High B-factors mark flexible loops or poorly resolved regions; low B-factors mark the rigid, well-ordered core.

Secondary structure (3-state, P-SEA). SS3 is a coarse helix/strand/coil call (letters a/b/c) made by the P-SEA algorithm from inter-Cα distances and dihedrals. It is less detailed than DSSP but needs only Cα positions.

Predicted aligned error. Predicted aligned error is AlphaFold's pairwise confidence. Unlike pLDDT (per-residue), PAE is per-residue-pair and captures whether two parts of the structure are correctly placed relative to each other. Units are ångströms of expected positional error.

Solvent-accessible surface area. Solvent-accessible surface area (SASA) is the area in Å² traced out by the centre of a 1.4 Å probe sphere (a water molecule) rolled over the protein's van der Waals surface (Shrake–Rupley / Lee–Richards construction). Buried residues have near-zero SASA; fully exposed residues can exceed 200 Å². The total SASA scales roughly with the number of surface residues.

Secondary structure (8-state, DSSP). The SS8 string is DSSP's per-residue secondary-structure call. α-helix (H) means an i→i+4 H-bond ladder; β-strand (E) means the residue participates in a β-sheet; 3₁₀ (G) and π (I) are tighter and wider helices; T/S are turns/bends; '-' is loop.

Rendered structure images. Structure images are PyMOL renders from six orthogonal camera directions. Cartoon representation draws helices as coils and strands as arrows; sticks shows the backbone as bonds; surface shows the solvent-excluded envelope. Rainbow coloring maps sequence position to hue (blue→red, N→C); chain coloring assigns a distinct color per polypeptide.

Sequence. The amino-acid sequence is the protein's primary structure: the linear order of residues from the N-terminus to the C-terminus, written in one-letter code. Everything else here — the 3D coordinates, the secondary structure, the domain annotations — is ultimately a consequence of this string.

Contact-map, Ramachandran, and PAE plots. Three diagnostic plots accompany the record. The Cα contact map visualizes the tertiary structure as a 2D adjacency matrix (8 Å cutoff, sequence-local contacts suppressed). The Ramachandran plot shows the distribution of backbone (φ, ψ) torsions, with points in the α and β basins reflecting secondary structure content. The PAE plot shows AlphaFold's inter-residue confidence as a color matrix.